Protein AF-C5KLL7-F1 (afdb_monomer_lite)

Organism: Perkinsus marinus (strain ATCC 50983 / TXsc) (NCBI:txid423536)

Radius of gyration: 32.97 Å; chains: 1; bounding box: 76×51×93 Å

Foldseek 3Di:
DDDDVVLVVLVPDDLDDPPPDPDPDDDQDPVNVVSVVVVVVSVVVNVCCVVVLNDDPVNLVVLVVVLVVVLVVLVVVCVVCVVVLLVVLLVVLQVVVVVVVLVVCVVVVHDNPDDDDGDDSVVSSVRSVVSSVVVCCVSRVVCDPPVNSVVSSVVVSVVSNVVVVVVVVVVVVVVVVVVVVVVVVVVVVD

Secondary structure (DSSP, 8-state):
-PSPHHHHHHHHSPP----------SS--HHHHHHHHHHHHHHHHHHHHHSTTS--HHHHHHHHHHHHHHHHHHHHHHHHTHHHHHHHHHHHHHHHHHHHHHHHHHHTT--TT--PPPPPHHHHHHHHHHHHHHHHIIIIIHHHSHHHHHHHHHHHHHHHHHHHHHHHHHHHHHHHHHHHHHHHHHHTT-

pLDDT: mean 81.34, std 14.32, range [38.38, 95.94]

Structure (mmCIF, N/CA/C/O backbone):
data_AF-C5KLL7-F1
#
_entry.id   AF-C5KLL7-F1
#
loop_
_atom_site.group_PDB
_atom_site.id
_atom_site.type_symbol
_atom_site.label_atom_id
_atom_site.label_alt_id
_atom_site.label_comp_id
_atom_site.label_asym_id
_atom_site.label_entity_id
_atom_site.label_seq_id
_atom_site.pdbx_PDB_ins_code
_atom_site.Cartn_x
_atom_site.Cartn_y
_atom_site.Cartn_z
_atom_site.occupancy
_atom_site.B_iso_or_equiv
_atom_site.auth_seq_id
_atom_site.auth_comp_id
_atom_site.auth_asym_id
_atom_site.auth_atom_id
_atom_site.pdbx_PDB_model_num
ATOM 1 N N . MET A 1 1 ? -9.405 15.416 24.117 1.00 46.47 1 MET A N 1
ATOM 2 C CA . MET A 1 1 ? -8.279 15.703 25.032 1.00 46.47 1 MET A CA 1
ATOM 3 C C . MET A 1 1 ? -7.893 14.411 25.720 1.00 46.47 1 MET A C 1
ATOM 5 O O . MET A 1 1 ? -8.763 13.735 26.248 1.00 46.47 1 MET A O 1
ATOM 9 N N . TRP A 1 2 ? -6.617 14.056 25.635 1.00 38.38 2 TRP A N 1
ATOM 10 C CA . TRP A 1 2 ? -5.974 12.986 26.395 1.00 38.38 2 TRP A CA 1
ATOM 11 C C . TRP A 1 2 ? -5.221 13.649 27.563 1.00 38.38 2 TRP A C 1
ATOM 13 O O . TRP A 1 2 ? -4.672 14.727 27.323 1.00 38.38 2 TRP A O 1
ATOM 23 N N . PRO A 1 3 ? -5.176 13.073 28.782 1.00 53.12 3 PRO A N 1
ATOM 24 C CA . PRO A 1 3 ? -5.671 11.756 29.194 1.00 53.12 3 PRO A CA 1
ATOM 25 C C . PRO A 1 3 ? -7.140 11.765 29.662 1.00 53.12 3 PRO A C 1
ATOM 27 O O . PRO A 1 3 ? -7.720 12.812 29.935 1.00 53.12 3 PRO A O 1
ATOM 30 N N . ASN A 1 4 ? -7.757 10.577 29.728 1.00 56.94 4 ASN A N 1
ATOM 31 C CA . ASN A 1 4 ? -9.105 10.395 30.274 1.00 56.94 4 ASN A CA 1
ATOM 32 C C . ASN A 1 4 ? -9.048 10.496 31.818 1.00 56.94 4 ASN A C 1
ATOM 34 O O . ASN A 1 4 ? -8.398 9.650 32.439 1.00 56.94 4 ASN A O 1
ATOM 38 N N . PRO A 1 5 ? -9.728 11.469 32.452 1.00 63.12 5 PRO A N 1
ATOM 39 C CA . PRO A 1 5 ? -9.659 11.685 33.900 1.00 63.12 5 PRO A CA 1
ATOM 40 C C . PRO A 1 5 ? -10.141 10.474 34.714 1.00 63.12 5 PRO A C 1
ATOM 42 O O . PRO A 1 5 ? -9.622 10.203 35.793 1.00 63.12 5 PRO A O 1
ATOM 45 N N . SER A 1 6 ? -11.058 9.666 34.174 1.00 56.97 6 SER A N 1
ATOM 46 C CA . SER A 1 6 ? -11.499 8.417 34.809 1.00 56.97 6 SER A CA 1
ATOM 47 C C . SER A 1 6 ? -10.381 7.367 34.884 1.00 56.97 6 SER A C 1
ATOM 49 O O . SER A 1 6 ? -10.347 6.560 35.808 1.00 56.97 6 SER A O 1
ATOM 51 N N . LEU A 1 7 ? -9.453 7.383 33.923 1.00 57.81 7 LEU A N 1
ATOM 52 C CA . LEU A 1 7 ? -8.297 6.485 33.853 1.00 57.81 7 LEU A CA 1
ATOM 53 C C . LEU A 1 7 ? -7.197 6.901 34.833 1.00 57.81 7 LEU A C 1
ATOM 55 O O . LEU A 1 7 ? -6.559 6.034 35.421 1.00 57.81 7 LEU A O 1
ATOM 59 N N . GLU A 1 8 ? -6.984 8.203 35.031 1.00 59.97 8 GLU A N 1
ATOM 60 C CA . GLU A 1 8 ? -6.060 8.695 36.060 1.00 59.97 8 GLU A CA 1
ATOM 61 C C . GLU A 1 8 ? -6.571 8.379 37.462 1.00 59.97 8 GLU A C 1
ATOM 63 O O . GLU A 1 8 ? -5.827 7.807 38.257 1.00 59.97 8 GLU A O 1
ATOM 68 N N . MET A 1 9 ? -7.853 8.633 37.741 1.00 62.72 9 MET A N 1
ATOM 69 C CA . MET A 1 9 ? -8.449 8.281 39.033 1.00 62.72 9 MET A CA 1
ATOM 70 C C . MET A 1 9 ? -8.380 6.772 39.303 1.00 62.72 9 MET A C 1
ATOM 72 O O . MET A 1 9 ? -7.976 6.349 40.384 1.00 62.72 9 MET A O 1
ATOM 76 N N . ALA A 1 10 ? -8.683 5.945 38.297 1.00 62.66 10 ALA A N 1
ATOM 77 C CA . ALA A 1 10 ? -8.623 4.494 38.433 1.00 62.66 10 ALA A CA 1
ATOM 78 C C . ALA A 1 10 ? -7.190 3.926 38.489 1.00 62.66 10 ALA A C 1
ATOM 80 O O . ALA A 1 10 ? -7.029 2.774 38.887 1.00 62.66 10 ALA A O 1
ATOM 81 N N . ARG A 1 11 ? -6.155 4.686 38.104 1.00 61.84 11 ARG A N 1
ATOM 82 C CA . ARG A 1 11 ? -4.733 4.322 38.279 1.00 61.84 11 ARG A CA 1
ATOM 83 C C . ARG A 1 11 ? -4.159 4.810 39.609 1.00 61.84 11 ARG A C 1
ATOM 85 O O . ARG A 1 11 ? -3.269 4.157 40.141 1.00 61.84 11 ARG A O 1
ATOM 92 N N . ALA A 1 12 ? -4.652 5.936 40.118 1.00 63.88 12 ALA A N 1
ATOM 93 C CA . ALA A 1 12 ? -4.184 6.547 41.358 1.00 63.88 12 ALA A CA 1
ATOM 94 C C . ALA A 1 12 ? -4.628 5.774 42.610 1.00 63.88 12 ALA A C 1
ATOM 96 O O . ALA A 1 12 ? -3.926 5.789 43.618 1.00 63.88 12 ALA A O 1
ATOM 97 N N . GLU A 1 13 ? -5.764 5.074 42.561 1.00 62.94 13 GLU A N 1
ATOM 98 C CA . GLU A 1 13 ? -6.191 4.245 43.688 1.00 62.94 13 GLU A CA 1
ATOM 99 C C . GLU A 1 13 ? -5.338 2.966 43.795 1.00 62.94 13 GLU A C 1
ATOM 101 O O . GLU A 1 13 ? -5.333 2.153 42.869 1.00 62.94 13 GLU A O 1
ATOM 106 N N . PRO A 1 14 ? -4.658 2.688 44.916 1.00 63.91 14 PRO A N 1
ATOM 107 C CA . PRO A 1 14 ? -3.992 1.402 45.097 1.00 63.91 14 PRO A CA 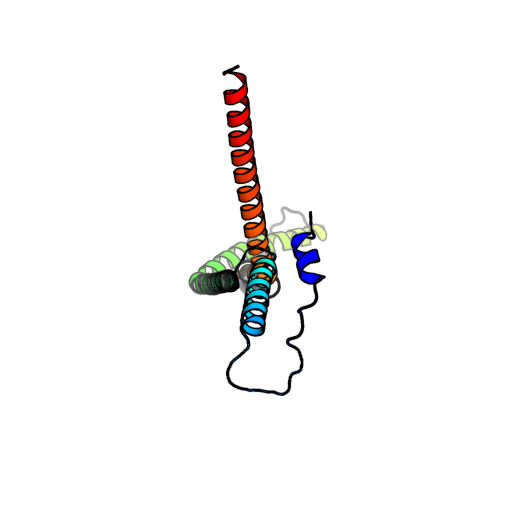1
ATOM 108 C C . PRO A 1 14 ? -5.023 0.261 45.128 1.00 63.91 14 PRO A C 1
ATOM 110 O O . PRO A 1 14 ? -6.153 0.431 45.597 1.00 63.91 14 PRO A O 1
ATOM 113 N N . PHE A 1 15 ? -4.659 -0.926 44.630 1.00 66.56 15 PHE A N 1
ATOM 114 C CA . PHE A 1 15 ? -5.432 -2.125 44.956 1.00 66.56 15 PHE A CA 1
ATOM 115 C C . PHE A 1 15 ? -5.319 -2.335 46.459 1.00 66.56 15 PHE A C 1
ATOM 117 O O . PHE A 1 15 ? -4.213 -2.395 46.992 1.00 66.56 15 PHE A O 1
ATOM 124 N N . THR A 1 16 ? -6.454 -2.426 47.147 1.00 65.19 16 THR A N 1
ATOM 125 C CA . THR A 1 16 ? -6.430 -2.767 48.566 1.00 65.19 16 THR A CA 1
ATOM 126 C C . THR A 1 16 ? -5.902 -4.196 48.683 1.00 65.19 16 THR A C 1
ATOM 128 O O . THR A 1 16 ? -6.532 -5.111 48.137 1.00 65.19 16 THR A O 1
ATOM 131 N N . PRO A 1 17 ? -4.734 -4.408 49.318 1.00 59.56 17 PRO A N 1
ATOM 132 C CA . PRO A 1 17 ? -4.201 -5.746 49.471 1.00 59.56 17 PRO A CA 1
ATOM 133 C C . PRO A 1 17 ? -5.207 -6.565 50.276 1.00 59.56 17 PRO A C 1
ATOM 135 O O . PRO A 1 17 ? -5.743 -6.104 51.287 1.00 59.56 17 PRO A O 1
ATOM 138 N N . LEU A 1 18 ? -5.476 -7.785 49.812 1.00 58.53 18 LEU A N 1
ATOM 139 C CA . LEU A 1 18 ? -6.079 -8.799 50.663 1.00 58.53 18 LEU A CA 1
ATOM 140 C C . LEU A 1 18 ? -5.096 -8.958 51.820 1.00 58.53 18 LEU A C 1
ATOM 142 O O . LEU A 1 18 ? -3.940 -9.297 51.570 1.00 58.53 18 LEU A O 1
ATOM 146 N N . GLY A 1 19 ? -5.504 -8.584 53.038 1.00 55.00 19 GLY A N 1
ATOM 147 C CA . GLY A 1 19 ? -4.622 -8.624 54.201 1.00 55.00 19 GLY A CA 1
ATOM 148 C C . GLY A 1 19 ? -3.870 -9.951 54.219 1.00 55.00 19 GLY A C 1
ATOM 149 O O . GLY A 1 19 ? -4.475 -10.991 53.957 1.00 55.00 19 GLY A O 1
ATOM 150 N N . SER A 1 20 ? -2.557 -9.897 54.446 1.00 49.00 20 SER A N 1
ATOM 151 C CA . SER A 1 20 ? -1.658 -11.050 54.502 1.00 49.00 20 SER A CA 1
ATOM 152 C C . SER A 1 20 ? -2.027 -11.939 55.690 1.00 49.00 20 SER A C 1
ATOM 154 O O . SER A 1 20 ? -1.335 -11.973 56.702 1.00 49.00 20 SER A O 1
ATOM 156 N N . SER A 1 21 ? -3.169 -12.609 55.614 1.00 47.75 21 SER A N 1
ATOM 157 C CA . SER A 1 21 ? -3.563 -13.623 56.564 1.00 47.75 21 SER A CA 1
ATOM 158 C C . SER A 1 21 ? -3.178 -14.948 55.939 1.00 47.75 21 SER A C 1
ATOM 160 O O . SER A 1 21 ? -3.795 -15.430 54.993 1.00 47.75 21 SER A O 1
ATOM 162 N N . THR A 1 22 ? -2.103 -15.506 56.473 1.00 45.84 22 THR A N 1
ATOM 163 C CA . THR A 1 22 ? -1.565 -16.856 56.286 1.00 45.84 22 THR A CA 1
ATOM 164 C C . THR A 1 22 ? -2.544 -17.964 56.712 1.00 45.84 22 THR A C 1
ATOM 166 O O . THR A 1 22 ? -2.131 -19.045 57.116 1.00 45.84 22 THR A O 1
ATOM 169 N N . ALA A 1 23 ? -3.851 -17.729 56.604 1.00 45.12 23 ALA A N 1
ATOM 170 C CA . ALA A 1 23 ? -4.906 -18.662 56.952 1.00 45.12 23 ALA A CA 1
ATOM 171 C C . ALA A 1 23 ? -5.741 -18.958 55.702 1.00 45.12 23 ALA A C 1
ATOM 173 O O . ALA A 1 23 ? -6.756 -18.323 55.412 1.00 45.12 23 ALA A O 1
ATOM 174 N N . ILE A 1 24 ? -5.275 -19.949 54.944 1.00 50.78 24 ILE A N 1
ATOM 175 C CA . ILE A 1 24 ? -6.075 -20.685 53.967 1.00 50.78 24 ILE A CA 1
ATOM 176 C C . ILE A 1 24 ? -7.100 -21.489 54.782 1.00 50.78 24 ILE A C 1
ATOM 178 O O . ILE A 1 24 ? -6.913 -22.673 55.035 1.00 50.78 24 ILE A O 1
ATOM 182 N N . THR A 1 25 ? -8.155 -20.832 55.264 1.00 48.22 25 THR A N 1
ATOM 183 C CA . THR A 1 25 ? -9.234 -21.488 56.011 1.00 48.22 25 THR A CA 1
ATOM 184 C C . THR A 1 25 ? -10.552 -21.235 55.290 1.00 48.22 25 THR A C 1
ATOM 186 O O . THR A 1 25 ? -11.214 -20.225 55.494 1.00 48.22 25 THR A O 1
ATOM 189 N N . THR A 1 26 ? -10.822 -22.149 54.359 1.00 53.50 26 THR A N 1
ATOM 190 C CA . THR A 1 26 ? -12.067 -22.739 53.814 1.00 53.50 26 THR A CA 1
ATOM 191 C C . THR A 1 26 ? -13.392 -21.959 53.693 1.00 53.50 26 THR A C 1
ATOM 193 O O . THR A 1 26 ? -14.248 -22.399 52.942 1.00 53.50 26 THR A O 1
ATOM 196 N N . GLU A 1 27 ? -13.591 -20.784 54.280 1.00 55.81 27 GLU A N 1
ATOM 197 C CA . GLU A 1 27 ? -14.805 -19.972 54.102 1.00 55.81 27 GLU A CA 1
ATOM 198 C C . GLU A 1 27 ? -14.391 -18.498 54.043 1.00 55.81 27 GLU A C 1
ATOM 200 O O . GLU A 1 27 ? -14.297 -17.807 55.057 1.00 55.81 27 GLU A O 1
ATOM 205 N N . ALA A 1 28 ? -14.075 -18.000 52.841 1.00 58.22 28 ALA A N 1
ATOM 206 C CA . ALA A 1 28 ? -13.719 -16.594 52.665 1.00 58.22 28 ALA A CA 1
ATOM 207 C C . ALA A 1 28 ? -14.849 -15.705 53.213 1.00 58.22 28 ALA A C 1
ATOM 209 O O . ALA A 1 28 ? -15.965 -15.727 52.682 1.00 58.22 28 ALA A O 1
ATOM 210 N N . SER A 1 29 ? -14.535 -14.934 54.262 1.00 69.56 29 SER A N 1
ATOM 211 C CA . SER A 1 29 ? -15.435 -13.968 54.898 1.00 69.56 29 SER A CA 1
ATOM 212 C C . SER A 1 29 ? -16.199 -13.160 53.837 1.00 69.56 29 SER A C 1
ATOM 214 O O . SER A 1 29 ? -15.606 -12.776 52.820 1.00 69.56 29 SER A O 1
ATOM 216 N N . PRO A 1 30 ? -17.501 -12.873 54.031 1.00 74.12 30 PRO A N 1
ATOM 217 C CA . PRO A 1 30 ? -18.309 -12.132 53.058 1.00 74.12 30 PRO A CA 1
ATOM 218 C C . PRO A 1 30 ? -17.679 -10.785 52.667 1.00 74.12 30 PRO A C 1
ATOM 220 O O . PRO A 1 30 ? -17.813 -10.351 51.523 1.00 74.12 30 PRO A O 1
ATOM 223 N N . LEU A 1 31 ? -16.908 -10.172 53.571 1.00 71.94 31 LEU A N 1
ATOM 224 C CA . LEU A 1 31 ? -16.124 -8.962 53.306 1.00 71.94 31 LEU A CA 1
ATOM 225 C C . LEU A 1 31 ? -15.006 -9.195 52.278 1.00 71.94 31 LEU A C 1
ATOM 227 O O . LEU A 1 31 ? -14.844 -8.400 51.354 1.00 71.94 31 LEU A O 1
ATOM 231 N N . VAL A 1 32 ? -14.287 -10.315 52.383 1.00 75.19 32 VAL A N 1
ATOM 232 C CA . VAL A 1 32 ? -13.230 -10.709 51.438 1.00 75.19 32 VAL A CA 1
ATOM 233 C C . VAL A 1 32 ? -13.827 -11.025 50.066 1.00 75.19 32 VAL A C 1
ATOM 235 O O . VAL A 1 32 ? -13.309 -10.562 49.050 1.00 75.19 32 VAL A O 1
ATOM 238 N N . LYS A 1 33 ? -14.961 -11.739 50.012 1.00 77.81 33 LYS A N 1
ATOM 239 C CA . LYS A 1 33 ? -15.679 -12.009 48.750 1.00 77.81 33 LYS A CA 1
ATOM 240 C C . LYS A 1 33 ? -16.153 -10.715 48.077 1.00 77.81 33 LYS A C 1
ATOM 242 O O . LYS A 1 33 ? -15.956 -10.550 46.873 1.00 77.81 33 LYS A O 1
ATOM 247 N N . ALA A 1 34 ? -16.709 -9.773 48.841 1.00 79.75 34 ALA A N 1
ATOM 248 C CA . ALA A 1 34 ? -17.117 -8.465 48.326 1.00 79.75 34 ALA A CA 1
ATOM 249 C C . ALA A 1 34 ? -15.923 -7.648 47.800 1.00 79.75 34 ALA A C 1
ATOM 251 O O . ALA A 1 34 ? -16.021 -6.999 46.758 1.00 79.75 34 ALA A O 1
ATOM 252 N N . GLN A 1 35 ? -14.778 -7.717 48.481 1.00 78.50 35 GLN A N 1
ATOM 253 C CA . GLN A 1 35 ? -13.556 -7.030 48.071 1.00 78.50 35 GLN A CA 1
ATOM 254 C C . GLN A 1 35 ? -12.943 -7.632 46.800 1.00 78.50 35 GLN A C 1
ATOM 256 O O . GLN A 1 35 ? -12.591 -6.891 45.883 1.00 78.50 35 GLN A O 1
ATOM 261 N N . ILE A 1 36 ? -12.909 -8.963 46.680 1.00 78.94 36 ILE A N 1
ATOM 262 C CA . ILE A 1 36 ? -12.513 -9.654 45.443 1.00 78.94 36 ILE A CA 1
ATOM 263 C C . ILE A 1 36 ? -13.457 -9.282 44.293 1.00 78.94 36 ILE A C 1
ATOM 265 O O . ILE A 1 36 ? -12.991 -9.014 43.186 1.00 78.94 36 ILE A O 1
ATOM 269 N N . GLY A 1 37 ? -14.768 -9.214 44.545 1.00 82.50 37 GLY A N 1
ATOM 270 C CA . GLY A 1 37 ? -15.762 -8.787 43.557 1.00 82.50 37 GLY A CA 1
ATOM 271 C C . GLY A 1 37 ? -15.516 -7.364 43.046 1.00 82.50 37 GLY A C 1
ATOM 272 O O . GLY A 1 37 ? -15.488 -7.143 41.836 1.00 82.50 37 GLY A O 1
ATOM 273 N N . ARG A 1 38 ? -15.249 -6.412 43.951 1.00 79.06 38 ARG A N 1
ATOM 274 C CA . ARG A 1 38 ? -14.888 -5.029 43.588 1.00 79.06 38 ARG A CA 1
ATOM 275 C C . ARG A 1 38 ? -13.586 -4.962 42.794 1.00 79.06 38 ARG A C 1
ATOM 277 O O . ARG A 1 38 ? -13.541 -4.286 41.771 1.00 79.06 38 ARG A O 1
ATOM 284 N N . ASN A 1 39 ? -12.557 -5.698 43.216 1.00 79.19 39 ASN A N 1
ATOM 285 C CA . ASN A 1 39 ? -11.274 -5.741 42.512 1.00 79.19 39 ASN A CA 1
ATOM 286 C C . ASN A 1 39 ? -11.413 -6.356 41.110 1.00 79.19 39 ASN A C 1
ATOM 288 O O . ASN A 1 39 ? -10.824 -5.834 40.168 1.00 79.19 39 ASN A O 1
ATOM 292 N N . ARG A 1 40 ? -12.235 -7.403 40.941 1.00 81.88 40 ARG A N 1
ATOM 293 C CA . ARG A 1 40 ? -12.549 -7.996 39.628 1.00 81.88 40 ARG A CA 1
ATOM 294 C C . ARG A 1 40 ? -13.317 -7.038 38.724 1.00 81.88 40 ARG A C 1
ATOM 296 O O . ARG A 1 40 ? -12.917 -6.859 37.582 1.00 81.88 40 ARG A O 1
ATOM 303 N N . ALA A 1 41 ? -14.370 -6.394 39.228 1.00 80.19 41 ALA A N 1
ATOM 304 C CA . ALA A 1 41 ? -15.137 -5.413 38.457 1.00 80.19 41 ALA A CA 1
ATOM 305 C C . ALA A 1 41 ? -14.267 -4.220 38.030 1.00 80.19 41 ALA A C 1
ATOM 307 O O . ALA A 1 41 ? -14.369 -3.737 36.904 1.00 80.19 41 ALA A O 1
ATOM 308 N N . ARG A 1 42 ? -13.363 -3.781 38.914 1.00 77.50 42 ARG A N 1
ATOM 309 C CA . ARG A 1 42 ? -12.396 -2.722 38.625 1.00 77.50 42 ARG A CA 1
ATOM 310 C C . ARG A 1 42 ? -11.357 -3.154 37.595 1.00 77.50 42 ARG A C 1
ATOM 312 O O . ARG A 1 42 ? -11.069 -2.375 36.696 1.00 77.50 42 ARG A O 1
ATOM 319 N N . LEU A 1 43 ? -10.818 -4.369 37.698 1.00 75.06 43 LEU A N 1
ATOM 320 C CA . LEU A 1 43 ? -9.910 -4.934 36.697 1.00 75.06 43 LEU A CA 1
ATOM 321 C C . LEU A 1 43 ? -10.585 -5.044 35.334 1.00 75.06 43 LEU A C 1
ATOM 323 O O . LEU A 1 43 ? -9.995 -4.621 34.356 1.00 75.06 43 LEU A O 1
ATOM 327 N N . ASP A 1 44 ? -11.820 -5.533 35.273 1.00 75.38 44 ASP A N 1
ATOM 328 C CA . ASP A 1 44 ? -12.586 -5.659 34.032 1.00 75.38 44 ASP A CA 1
ATOM 329 C C . ASP A 1 44 ? -12.879 -4.282 33.402 1.00 75.38 44 ASP A C 1
ATOM 331 O O . ASP A 1 44 ? -12.680 -4.075 32.206 1.00 75.38 44 ASP A O 1
ATOM 335 N N . ALA A 1 45 ? -13.247 -3.284 34.213 1.00 69.06 45 ALA A N 1
ATOM 336 C CA . ALA A 1 45 ? -13.401 -1.902 33.758 1.00 69.06 45 ALA A CA 1
ATOM 337 C C . ALA A 1 45 ? -12.074 -1.295 33.273 1.00 69.06 45 ALA A C 1
ATOM 339 O O . ALA A 1 45 ? -12.032 -0.671 32.215 1.00 69.06 45 ALA A O 1
ATOM 340 N N . LEU A 1 46 ? -10.983 -1.501 34.016 1.00 66.94 46 LEU A N 1
ATOM 341 C CA . LEU A 1 46 ? -9.643 -1.072 33.624 1.00 66.94 46 LEU A CA 1
ATOM 342 C C . LEU A 1 46 ? -9.182 -1.766 32.346 1.00 66.94 46 LEU A C 1
ATOM 344 O O . LEU A 1 46 ? -8.565 -1.102 31.529 1.00 66.94 46 LEU A O 1
ATOM 348 N N . TRP A 1 47 ? -9.514 -3.040 32.135 1.00 65.38 47 TRP A N 1
ATOM 349 C CA . TRP A 1 47 ? -9.182 -3.793 30.923 1.00 65.38 47 TRP A CA 1
ATOM 350 C C . TRP A 1 47 ? -9.947 -3.262 29.707 1.00 65.38 47 TRP A C 1
ATOM 352 O O . TRP A 1 47 ? -9.363 -3.026 28.651 1.00 65.38 47 TRP A O 1
ATOM 362 N N . LYS A 1 48 ? -11.242 -2.975 29.887 1.00 63.50 48 LYS A N 1
ATOM 363 C CA . LYS A 1 48 ? -12.113 -2.319 28.893 1.00 63.50 48 LYS A CA 1
ATOM 364 C C . LYS A 1 48 ? -11.694 -0.877 28.583 1.00 63.50 48 LYS A C 1
ATOM 366 O O . LYS A 1 48 ? -12.004 -0.347 27.520 1.00 63.50 48 LYS A O 1
ATOM 371 N N . LEU A 1 49 ? -11.007 -0.220 29.516 1.00 57.59 49 LEU A N 1
ATOM 372 C CA . LEU A 1 49 ? -10.443 1.122 29.345 1.00 57.59 49 LEU A CA 1
ATOM 373 C C . LEU A 1 49 ? -8.989 1.084 28.838 1.00 57.59 49 LEU A C 1
ATOM 375 O O . LEU A 1 49 ? -8.546 2.037 28.196 1.00 57.59 49 LEU A O 1
ATOM 379 N N . SER A 1 50 ? -8.246 0.004 29.104 1.00 48.41 50 SER A N 1
ATOM 380 C CA . SER A 1 50 ? -6.867 -0.216 28.655 1.00 48.41 50 SER A CA 1
ATOM 381 C C . SER A 1 50 ? -6.788 -0.790 27.247 1.00 48.41 50 SER A C 1
ATOM 383 O O . SER A 1 50 ? -5.737 -0.664 26.623 1.00 48.41 50 SER A O 1
ATOM 385 N N . SER A 1 51 ? -7.889 -1.310 26.693 1.00 55.44 51 SER A N 1
ATOM 386 C CA . SER A 1 51 ? -8.158 -1.249 25.251 1.00 55.44 51 SER A CA 1
ATOM 387 C C . SER A 1 51 ? -8.364 0.218 24.855 1.00 55.44 51 SER A C 1
ATOM 389 O O . SER A 1 51 ? -9.454 0.657 24.486 1.00 55.44 51 SER A O 1
ATOM 391 N N . SER A 1 52 ? -7.308 1.017 24.996 1.00 55.53 52 SER A N 1
ATOM 392 C CA . SER A 1 52 ? -7.301 2.479 24.894 1.00 55.53 52 SER A CA 1
ATOM 393 C C . SER A 1 52 ? -7.751 3.000 23.528 1.00 55.53 52 SER A C 1
ATOM 395 O O . SER A 1 52 ? -7.923 4.207 23.354 1.00 55.53 52 SER A O 1
ATOM 397 N N . HIS A 1 53 ? -7.933 2.109 22.551 1.00 62.50 53 HIS A N 1
ATOM 398 C CA . HIS A 1 53 ? -8.325 2.437 21.188 1.00 62.50 53 HIS A CA 1
ATOM 399 C C . HIS A 1 53 ? -9.659 1.815 20.744 1.00 62.50 53 HIS A C 1
ATOM 401 O O . HIS A 1 53 ? -10.067 2.003 19.603 1.00 62.50 53 HIS A O 1
ATOM 407 N N . GLY A 1 54 ? -10.366 1.118 21.642 1.00 70.88 54 GLY A N 1
ATOM 408 C CA . GLY A 1 54 ? -11.681 0.527 21.358 1.00 70.88 54 GLY A CA 1
ATOM 409 C C . GLY A 1 54 ? -11.668 -0.721 20.471 1.00 70.88 54 GLY A C 1
ATOM 410 O O . GLY A 1 54 ? -12.726 -1.294 20.260 1.00 70.88 54 GLY A O 1
ATOM 411 N N . ILE A 1 55 ? -10.495 -1.157 20.008 1.00 80.50 55 ILE A N 1
ATOM 412 C CA . ILE A 1 55 ? -10.315 -2.369 19.208 1.00 80.50 55 ILE A CA 1
ATOM 413 C C . ILE A 1 55 ? -9.945 -3.551 20.114 1.00 80.50 55 ILE A C 1
ATOM 415 O O . ILE A 1 55 ? -9.113 -3.397 21.018 1.00 80.50 55 ILE A O 1
ATOM 419 N N . SER A 1 56 ? -10.575 -4.709 19.909 1.00 82.94 56 SER A N 1
ATOM 420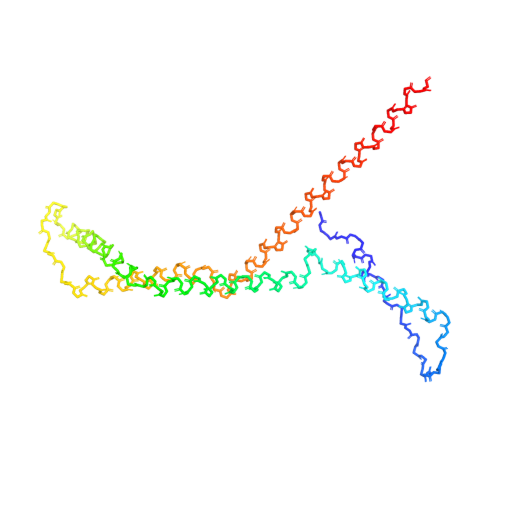 C CA . SER A 1 56 ? -10.201 -5.938 20.618 1.00 82.94 56 SER A CA 1
ATOM 421 C C . SER A 1 56 ? -8.927 -6.544 20.021 1.00 82.94 56 SER A C 1
ATOM 423 O O . SER A 1 56 ? -8.537 -6.234 18.894 1.00 82.94 56 SER A O 1
ATOM 425 N N . TRP A 1 57 ? -8.266 -7.419 20.781 1.00 81.81 57 TRP A N 1
ATOM 426 C CA . TRP A 1 57 ? -7.141 -8.195 20.253 1.00 81.81 57 TRP A CA 1
ATOM 427 C C . TRP A 1 57 ? -7.581 -9.123 19.115 1.00 81.81 57 TRP A C 1
ATOM 429 O O . TRP A 1 57 ? -6.890 -9.184 18.107 1.00 81.81 57 TRP A O 1
ATOM 439 N N . ASP A 1 58 ? -8.769 -9.725 19.221 1.00 86.06 58 ASP A N 1
ATOM 440 C CA . ASP A 1 58 ? -9.332 -10.576 18.166 1.00 86.06 58 ASP A CA 1
ATOM 441 C C . ASP A 1 58 ? -9.537 -9.800 16.848 1.00 86.06 58 ASP A C 1
ATOM 443 O O . ASP A 1 58 ? -9.205 -10.291 15.776 1.00 86.06 58 ASP A O 1
ATOM 447 N N . GLU A 1 59 ? -10.008 -8.547 16.913 1.00 87.12 59 GLU A N 1
ATOM 448 C CA . GLU A 1 59 ? -10.201 -7.701 15.722 1.00 87.12 59 GLU A CA 1
ATOM 449 C C . GLU A 1 59 ? -8.858 -7.299 15.079 1.00 87.12 59 GLU A C 1
ATOM 451 O O . GLU A 1 59 ? -8.745 -7.185 13.854 1.00 87.12 59 GLU A O 1
ATOM 456 N N . LEU A 1 60 ? -7.807 -7.106 15.885 1.00 87.69 60 LEU A N 1
ATOM 457 C CA . LEU A 1 60 ? -6.450 -6.889 15.373 1.00 87.69 60 LEU A CA 1
ATOM 458 C C . LEU A 1 60 ? -5.881 -8.143 14.703 1.00 87.69 60 LEU A C 1
ATOM 460 O O . LEU A 1 60 ? -5.252 -8.025 13.647 1.00 87.69 60 LEU A O 1
ATOM 464 N N . ASP A 1 61 ? -6.122 -9.316 15.285 1.00 91.44 61 ASP A N 1
ATOM 465 C CA . ASP A 1 61 ? -5.711 -10.600 14.720 1.00 91.44 61 ASP A CA 1
ATOM 466 C C . ASP A 1 61 ? -6.437 -10.874 13.396 1.00 91.44 61 ASP A C 1
ATOM 468 O O . ASP A 1 61 ? -5.793 -11.221 12.404 1.00 91.44 61 ASP A O 1
ATOM 472 N N . ASP A 1 62 ? -7.739 -10.595 13.311 1.00 93.88 62 ASP A N 1
ATOM 473 C CA . ASP A 1 62 ? -8.502 -10.670 12.061 1.00 93.88 62 ASP A CA 1
ATOM 474 C C . ASP A 1 62 ? -7.915 -9.749 10.983 1.00 93.88 62 ASP A C 1
ATOM 476 O O . ASP A 1 62 ? -7.742 -10.143 9.823 1.00 93.88 62 ASP A O 1
ATOM 480 N N . HIS A 1 63 ? -7.554 -8.516 11.350 1.00 93.56 63 HIS A N 1
ATOM 481 C CA . HIS A 1 63 ? -6.890 -7.595 10.431 1.00 93.56 63 HIS A CA 1
ATOM 482 C C . HIS A 1 63 ? -5.519 -8.096 9.976 1.00 93.56 63 HIS A C 1
ATOM 484 O O . HIS A 1 63 ? -5.160 -7.886 8.812 1.00 93.56 63 HIS A O 1
ATOM 490 N N . PHE A 1 64 ? -4.763 -8.758 10.850 1.00 93.56 64 PHE A N 1
ATOM 491 C CA . PHE A 1 64 ? -3.507 -9.402 10.488 1.00 93.56 64 PHE A CA 1
ATOM 492 C C . PHE A 1 64 ? -3.727 -10.560 9.507 1.00 93.56 64 PHE A C 1
ATOM 494 O O . PHE A 1 64 ? -3.055 -10.616 8.473 1.00 93.56 64 PHE A O 1
ATOM 501 N N . VAL A 1 65 ? -4.692 -11.445 9.776 1.00 95.69 65 VAL A N 1
ATOM 502 C CA . VAL A 1 65 ? -5.029 -12.576 8.897 1.00 95.69 65 VAL A CA 1
ATOM 503 C C . VAL A 1 65 ? -5.443 -12.077 7.514 1.00 95.69 65 VAL A C 1
ATOM 505 O O . VAL A 1 65 ? -4.936 -12.573 6.508 1.00 95.69 65 VAL A O 1
ATOM 508 N N . GLN A 1 66 ? -6.292 -11.048 7.447 1.00 95.38 66 GLN A N 1
ATOM 509 C CA . GLN A 1 66 ? -6.691 -10.407 6.188 1.00 95.38 66 GLN A CA 1
ATOM 510 C C . GLN A 1 66 ? -5.486 -9.839 5.431 1.00 95.38 66 GLN A C 1
ATOM 512 O O . GLN A 1 66 ? -5.315 -10.105 4.243 1.00 95.38 66 GLN A O 1
ATOM 517 N N . TRP A 1 67 ? -4.614 -9.099 6.120 1.00 94.50 67 TRP A N 1
ATOM 518 C CA . TRP A 1 67 ? -3.409 -8.525 5.521 1.00 94.50 67 TRP A CA 1
ATOM 519 C C . TRP A 1 67 ? -2.479 -9.608 4.956 1.00 94.50 67 TRP A C 1
ATOM 521 O O . TRP A 1 67 ? -1.951 -9.474 3.850 1.00 94.50 67 TRP A O 1
ATOM 531 N N . HIS A 1 68 ? -2.311 -10.713 5.684 1.00 94.06 68 HIS A N 1
ATOM 532 C CA . HIS A 1 68 ? -1.494 -11.840 5.244 1.00 94.06 68 HIS A CA 1
ATOM 533 C C . HIS A 1 68 ? -2.129 -12.595 4.063 1.00 94.06 68 HIS A C 1
ATOM 535 O O . HIS A 1 68 ? -1.431 -13.000 3.126 1.00 94.06 68 HIS A O 1
ATOM 541 N N . ALA A 1 69 ? -3.452 -12.762 4.071 1.00 94.88 69 ALA A N 1
ATOM 542 C CA . ALA A 1 69 ? -4.190 -13.352 2.960 1.00 94.88 69 ALA A CA 1
ATOM 543 C C . ALA A 1 69 ? -4.040 -12.505 1.685 1.00 94.88 69 ALA A C 1
ATOM 545 O O . ALA A 1 69 ? -3.711 -13.044 0.629 1.00 94.88 69 ALA A O 1
ATOM 546 N N . GLU A 1 70 ? -4.168 -11.178 1.783 1.00 93.81 70 GLU A N 1
ATOM 547 C CA . GLU A 1 70 ? -3.941 -10.261 0.659 1.00 93.81 70 GLU A CA 1
ATOM 548 C C . GLU A 1 70 ? -2.502 -10.322 0.129 1.00 93.81 70 GLU A C 1
ATOM 550 O O . GLU A 1 70 ? -2.288 -10.326 -1.088 1.00 93.81 70 GLU A O 1
ATOM 555 N N . TYR A 1 71 ? -1.508 -10.393 1.021 1.00 93.31 71 TYR A N 1
ATOM 556 C CA . TYR A 1 71 ? -0.104 -10.569 0.641 1.00 93.31 71 TYR A CA 1
ATOM 557 C C . TYR A 1 71 ? 0.105 -11.846 -0.180 1.00 93.31 71 TYR A C 1
ATOM 559 O O . TYR A 1 71 ? 0.748 -11.822 -1.238 1.00 93.31 71 TYR A O 1
ATOM 567 N N . THR A 1 72 ? -0.448 -12.955 0.311 1.00 93.50 72 THR A N 1
ATOM 568 C CA . THR A 1 72 ? -0.350 -14.270 -0.328 1.00 93.50 72 THR A CA 1
ATOM 569 C C . THR A 1 72 ? -1.020 -14.232 -1.695 1.00 93.50 72 THR A C 1
ATOM 571 O O . THR A 1 72 ? -0.373 -14.516 -2.704 1.00 93.50 72 THR A O 1
ATOM 574 N N . HIS A 1 73 ? -2.252 -13.726 -1.747 1.00 94.38 73 HIS A N 1
ATOM 575 C CA . HIS A 1 73 ? -3.030 -13.599 -2.971 1.00 94.38 73 HIS A CA 1
ATOM 576 C C . HIS A 1 73 ? -2.323 -12.750 -4.036 1.00 94.38 73 HIS A C 1
ATOM 578 O O . HIS A 1 73 ? -2.177 -13.170 -5.181 1.00 94.38 73 H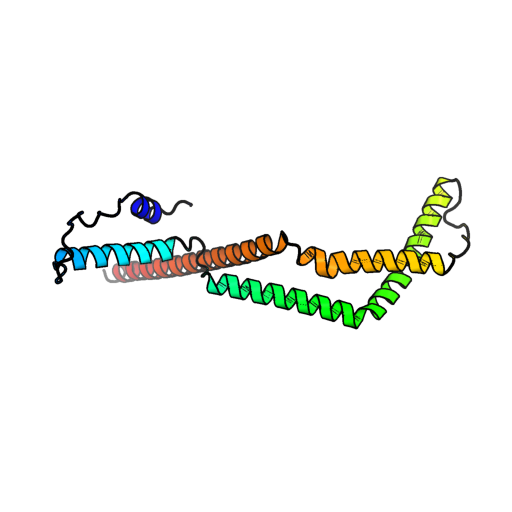IS A O 1
ATOM 584 N N . ARG A 1 74 ? -1.799 -11.570 -3.679 1.00 92.25 74 ARG A N 1
ATOM 585 C CA . ARG A 1 74 ? -1.053 -10.726 -4.633 1.00 92.25 74 ARG A CA 1
ATOM 586 C C . ARG A 1 74 ? 0.240 -11.380 -5.102 1.00 92.25 74 ARG A C 1
ATOM 588 O O . ARG A 1 74 ? 0.667 -11.162 -6.237 1.00 92.25 74 ARG A O 1
ATOM 595 N N . THR A 1 75 ? 0.883 -12.158 -4.238 1.00 91.88 75 THR A N 1
ATOM 596 C CA . THR A 1 75 ? 2.086 -12.908 -4.600 1.00 91.88 75 THR A CA 1
ATOM 597 C C . THR A 1 75 ? 1.765 -14.014 -5.601 1.00 91.88 75 THR A C 1
ATOM 599 O O . THR A 1 75 ? 2.525 -14.200 -6.551 1.00 91.88 75 THR A O 1
ATOM 602 N N . GLU A 1 76 ? 0.648 -14.714 -5.424 1.00 94.50 76 GLU A N 1
ATOM 603 C CA . GLU A 1 76 ? 0.146 -15.732 -6.352 1.00 94.50 76 GLU A CA 1
ATOM 604 C C . GLU A 1 76 ? -0.270 -15.120 -7.686 1.00 94.50 76 GLU A C 1
ATOM 606 O O . GLU A 1 76 ? 0.280 -15.506 -8.713 1.00 94.50 76 GLU A O 1
ATOM 611 N N . GLN A 1 77 ? -1.090 -14.067 -7.677 1.00 94.06 77 GLN A N 1
ATOM 612 C CA . GLN A 1 77 ? -1.454 -13.334 -8.893 1.00 94.06 77 GLN A CA 1
ATOM 613 C C . GLN A 1 77 ? -0.226 -12.852 -9.669 1.00 94.06 77 GLN A C 1
ATOM 615 O O . GLN A 1 77 ? -0.199 -12.898 -10.901 1.00 94.06 77 GLN A O 1
ATOM 620 N N . PHE A 1 78 ? 0.806 -12.371 -8.965 1.00 92.88 78 PHE A N 1
ATOM 621 C CA . PHE A 1 78 ? 2.044 -11.974 -9.621 1.00 92.88 78 PHE A CA 1
ATOM 622 C C . PHE A 1 78 ? 2.720 -13.173 -10.282 1.00 92.88 78 PHE A C 1
ATOM 624 O O . PHE A 1 78 ? 3.137 -13.040 -11.427 1.00 92.88 78 PHE A O 1
ATOM 631 N N . LYS A 1 79 ? 2.817 -14.318 -9.584 1.00 92.56 79 LYS A N 1
ATOM 632 C CA . LYS A 1 79 ? 3.407 -15.569 -10.094 1.00 92.56 79 LYS A CA 1
ATOM 633 C C . LYS A 1 79 ? 2.676 -16.080 -11.335 1.00 92.56 79 LYS A C 1
ATOM 635 O O . LYS A 1 79 ? 3.338 -16.359 -12.329 1.00 92.56 79 LYS A O 1
ATOM 640 N N . GLU A 1 80 ? 1.350 -16.144 -11.289 1.00 95.94 80 GLU A N 1
ATOM 641 C CA . GLU A 1 80 ? 0.499 -16.588 -12.402 1.00 95.94 80 GLU A CA 1
ATOM 642 C C . GLU A 1 80 ? 0.673 -15.707 -13.642 1.00 95.94 80 GLU A C 1
ATOM 644 O O . GLU A 1 80 ? 0.704 -16.195 -14.767 1.00 95.94 80 GLU A O 1
ATOM 649 N N . ASN A 1 81 ? 0.868 -14.403 -13.437 1.00 94.81 81 ASN A N 1
ATOM 650 C CA . ASN A 1 81 ? 1.006 -13.428 -14.514 1.00 94.81 81 ASN A CA 1
ATOM 651 C C . ASN A 1 81 ? 2.466 -13.034 -14.805 1.00 94.81 81 ASN A C 1
ATOM 653 O O . ASN A 1 81 ? 2.700 -12.038 -15.497 1.00 94.81 81 ASN A O 1
ATOM 657 N N . VAL A 1 82 ? 3.466 -13.779 -14.305 1.00 93.88 82 VAL A N 1
ATOM 658 C CA . VAL A 1 82 ? 4.893 -13.420 -14.461 1.00 93.88 82 VAL A CA 1
ATOM 659 C C . VAL A 1 82 ? 5.266 -13.232 -15.924 1.00 93.88 82 VAL A C 1
ATOM 661 O O . VAL A 1 82 ? 6.010 -12.302 -16.236 1.00 93.88 82 VAL A O 1
ATOM 664 N N . ASP A 1 83 ? 4.777 -14.089 -16.818 1.00 93.94 83 ASP A N 1
ATOM 665 C CA . ASP A 1 83 ? 5.146 -14.024 -18.232 1.00 93.94 83 ASP A CA 1
ATOM 666 C C . ASP A 1 83 ? 4.575 -12.783 -18.913 1.00 93.94 83 ASP A C 1
ATOM 668 O O . ASP A 1 83 ? 5.298 -12.103 -19.645 1.00 93.94 83 ASP A O 1
ATOM 672 N N . LYS A 1 84 ? 3.336 -12.410 -18.578 1.00 94.69 84 LYS A N 1
ATOM 673 C CA . LYS A 1 84 ? 2.738 -11.148 -19.019 1.00 94.69 84 LYS A CA 1
ATOM 674 C C . LYS A 1 84 ? 3.554 -9.956 -18.517 1.00 94.69 84 LYS A C 1
ATOM 676 O O . LYS A 1 84 ? 4.008 -9.145 -19.317 1.00 94.69 84 LYS A O 1
ATOM 681 N N . PHE A 1 85 ? 3.856 -9.903 -17.218 1.00 92.69 85 PHE A N 1
ATOM 682 C CA . PHE A 1 85 ? 4.683 -8.830 -16.658 1.00 92.69 85 PHE A CA 1
ATOM 683 C C . PHE A 1 85 ? 6.092 -8.790 -17.255 1.00 92.69 85 PHE A C 1
ATOM 685 O O . PHE A 1 85 ? 6.682 -7.719 -17.383 1.00 92.69 85 PHE A O 1
ATOM 692 N N . ARG A 1 86 ? 6.660 -9.946 -17.611 1.00 93.06 86 ARG A N 1
ATOM 693 C CA . ARG A 1 86 ? 7.970 -10.038 -18.261 1.00 93.06 86 ARG A CA 1
ATOM 694 C C . ARG A 1 86 ? 7.925 -9.457 -19.673 1.00 93.06 86 ARG A C 1
ATOM 696 O O . ARG A 1 86 ? 8.876 -8.769 -20.050 1.00 93.06 86 ARG A O 1
ATOM 703 N N . MET A 1 87 ? 6.856 -9.717 -20.423 1.00 92.75 87 MET A N 1
ATOM 704 C CA . MET A 1 87 ? 6.629 -9.122 -21.740 1.00 92.75 87 MET A CA 1
ATOM 705 C C . MET A 1 87 ? 6.450 -7.608 -21.637 1.00 92.75 87 MET A C 1
ATOM 707 O O . MET A 1 87 ? 7.248 -6.873 -22.216 1.00 92.75 87 MET A O 1
ATOM 711 N N . ASP A 1 88 ? 5.545 -7.144 -20.778 1.00 94.56 88 ASP A N 1
ATOM 712 C CA . ASP A 1 88 ? 5.309 -5.715 -20.546 1.00 94.56 88 ASP A CA 1
ATOM 713 C C . ASP A 1 88 ? 6.594 -4.986 -20.101 1.00 94.56 88 ASP A C 1
ATOM 715 O O . ASP A 1 88 ? 6.913 -3.887 -20.560 1.00 94.56 88 ASP A O 1
ATOM 719 N N . ALA A 1 89 ? 7.395 -5.610 -19.229 1.00 94.00 89 ALA A N 1
ATOM 720 C CA . ALA A 1 89 ? 8.665 -5.050 -18.770 1.00 94.00 89 ALA A CA 1
ATOM 721 C C . ALA A 1 89 ? 9.716 -4.978 -19.886 1.00 94.00 89 ALA A C 1
ATOM 723 O O . ALA A 1 89 ? 10.540 -4.058 -19.903 1.00 94.00 89 ALA A O 1
ATOM 724 N N . ARG A 1 90 ? 9.713 -5.942 -20.813 1.00 91.12 90 ARG A N 1
ATOM 725 C CA . ARG A 1 90 ? 10.583 -5.937 -21.994 1.00 91.12 90 ARG A CA 1
ATOM 726 C C . ARG A 1 90 ? 10.173 -4.828 -22.961 1.00 91.12 90 ARG A C 1
ATOM 728 O O . ARG A 1 90 ? 11.051 -4.102 -23.432 1.00 91.12 90 ARG A O 1
ATOM 735 N N . ASP A 1 91 ? 8.878 -4.667 -23.191 1.00 92.69 91 ASP A N 1
ATOM 736 C CA . ASP A 1 91 ? 8.331 -3.651 -24.089 1.00 92.69 91 ASP A CA 1
ATOM 737 C C . ASP A 1 91 ? 8.562 -2.242 -23.535 1.00 92.69 91 ASP A C 1
ATOM 739 O O . ASP A 1 91 ? 8.956 -1.342 -24.273 1.00 92.69 91 ASP A O 1
ATOM 743 N N . ALA A 1 92 ? 8.482 -2.067 -22.212 1.00 94.06 92 ALA A N 1
ATOM 744 C CA . ALA A 1 92 ? 8.861 -0.824 -21.541 1.00 94.06 92 ALA A CA 1
ATOM 745 C C . ALA A 1 92 ? 10.381 -0.555 -21.552 1.00 94.06 92 ALA A C 1
ATOM 747 O O . ALA A 1 92 ? 10.818 0.600 -21.501 1.00 94.06 92 ALA A O 1
ATOM 748 N N . ALA A 1 93 ? 11.220 -1.596 -21.603 1.00 94.62 93 ALA A N 1
ATOM 749 C CA . ALA A 1 93 ? 12.674 -1.443 -21.559 1.00 94.62 93 ALA A CA 1
ATOM 750 C C . ALA A 1 93 ? 13.240 -0.788 -22.825 1.00 94.62 93 ALA A C 1
ATOM 752 O O . ALA A 1 93 ? 14.181 0.003 -22.729 1.00 94.62 93 ALA A O 1
ATOM 753 N N . LEU A 1 94 ? 12.678 -1.088 -23.997 1.00 91.12 94 LEU A N 1
ATOM 754 C CA . LEU A 1 94 ? 13.162 -0.562 -25.273 1.00 91.12 94 LEU A CA 1
ATOM 755 C C . LEU A 1 94 ? 13.087 0.978 -25.378 1.00 91.12 94 LEU A C 1
ATOM 757 O O . LEU A 1 94 ? 14.145 1.589 -25.575 1.00 91.12 94 LEU A O 1
ATOM 761 N N . PRO A 1 95 ? 11.922 1.637 -25.199 1.00 93.50 95 PRO A N 1
ATOM 762 C CA . PRO A 1 95 ? 11.827 3.095 -25.269 1.00 93.50 95 PRO A CA 1
ATOM 763 C C . PRO A 1 95 ? 12.639 3.769 -24.159 1.00 93.50 95 PRO A C 1
ATOM 765 O O . PRO A 1 95 ? 13.279 4.793 -24.396 1.00 93.50 95 PRO A O 1
ATOM 768 N N . TYR A 1 96 ? 12.707 3.166 -22.965 1.00 94.69 96 TYR A N 1
ATOM 769 C CA . TYR A 1 96 ? 13.544 3.671 -21.877 1.00 94.69 96 TYR A CA 1
ATOM 770 C C . TYR A 1 96 ? 15.029 3.698 -22.256 1.00 94.69 96 TYR A C 1
ATOM 772 O O . TYR A 1 96 ? 15.707 4.711 -22.072 1.00 94.69 96 TYR A O 1
ATOM 780 N N . MET A 1 97 ? 15.545 2.593 -22.798 1.00 94.50 97 MET A N 1
ATOM 781 C CA . MET A 1 97 ? 16.943 2.508 -23.214 1.00 94.50 97 MET A CA 1
ATOM 782 C C . MET A 1 97 ? 17.239 3.441 -24.389 1.00 94.50 97 MET A C 1
ATOM 784 O O . MET A 1 97 ? 18.282 4.098 -24.382 1.00 94.50 97 MET A O 1
ATOM 788 N N . ALA A 1 98 ? 16.329 3.538 -25.364 1.00 92.56 98 ALA A N 1
ATOM 789 C CA . ALA A 1 98 ? 16.452 4.459 -26.493 1.00 92.56 98 ALA A CA 1
ATOM 790 C C . ALA A 1 98 ? 16.555 5.911 -26.015 1.00 92.56 98 ALA A C 1
ATOM 792 O O . ALA A 1 98 ? 17.509 6.602 -26.372 1.00 92.56 98 ALA A O 1
ATOM 793 N N . ALA A 1 99 ? 15.668 6.328 -25.108 1.00 93.25 99 ALA A N 1
ATOM 794 C CA . ALA A 1 99 ? 15.710 7.655 -24.506 1.00 93.25 99 ALA A CA 1
ATOM 795 C C . ALA A 1 99 ? 17.020 7.912 -23.740 1.00 93.25 99 ALA A C 1
ATOM 797 O O . ALA A 1 99 ? 17.590 8.998 -23.838 1.00 93.25 99 ALA A O 1
ATOM 798 N N . GLN A 1 100 ? 17.539 6.928 -22.994 1.00 93.50 100 GLN A N 1
ATOM 799 C CA . GLN A 1 100 ? 18.826 7.072 -22.301 1.00 93.50 100 GLN A CA 1
ATOM 800 C C . GLN A 1 100 ? 20.006 7.223 -23.262 1.00 93.50 100 GLN A C 1
ATOM 802 O O . GLN A 1 100 ? 20.877 8.064 -23.037 1.00 93.50 100 GLN A O 1
ATOM 807 N N . LYS A 1 101 ? 20.044 6.420 -24.328 1.00 93.19 101 LYS A N 1
ATOM 808 C CA . LYS A 1 101 ? 21.110 6.482 -25.332 1.00 93.19 101 LYS A CA 1
ATOM 809 C C . LYS A 1 101 ? 21.069 7.800 -26.101 1.00 93.19 101 LYS A C 1
ATOM 811 O O . LYS A 1 101 ? 22.123 8.392 -26.299 1.00 93.19 101 LYS A O 1
ATOM 816 N N . LEU A 1 102 ? 19.877 8.289 -26.442 1.00 93.50 102 LEU A N 1
ATOM 817 C CA . LEU A 1 102 ? 19.691 9.587 -27.089 1.00 93.50 102 LEU A CA 1
ATOM 818 C C . LEU A 1 102 ? 20.153 10.741 -26.198 1.00 93.50 102 LEU A C 1
ATOM 820 O O . LEU A 1 102 ? 20.962 11.557 -26.625 1.00 93.50 102 LEU A O 1
ATOM 824 N N . LYS A 1 103 ? 19.757 10.746 -24.918 1.00 94.50 103 LYS A N 1
ATOM 825 C CA . LYS A 1 103 ? 20.247 11.727 -23.934 1.00 94.50 103 LYS A CA 1
ATOM 826 C C . LYS A 1 103 ? 21.773 11.744 -23.835 1.00 94.50 103 LYS A C 1
ATOM 828 O O . LYS A 1 103 ? 22.378 12.804 -23.715 1.00 94.50 103 LYS A O 1
ATOM 833 N N . PHE A 1 104 ? 22.399 10.571 -23.861 1.00 95.44 104 PHE A N 1
ATOM 834 C CA . PHE A 1 104 ? 23.852 10.459 -23.797 1.00 95.44 104 PHE A CA 1
ATOM 835 C C . PHE A 1 104 ? 24.543 10.929 -25.083 1.00 95.44 104 PHE A C 1
ATOM 837 O O . PHE A 1 104 ? 25.585 11.574 -25.006 1.00 95.44 104 PHE A O 1
ATOM 844 N N . HIS A 1 105 ? 23.955 10.632 -26.244 1.00 93.88 105 HIS A N 1
ATOM 845 C CA . HIS A 1 105 ? 24.426 11.092 -27.552 1.00 93.88 105 HIS A CA 1
ATOM 846 C C . HIS A 1 105 ? 24.411 12.618 -27.650 1.00 93.88 105 HIS A C 1
ATOM 848 O O . HIS A 1 105 ? 25.436 13.231 -27.935 1.00 93.88 105 HIS A O 1
ATOM 854 N N . VAL A 1 106 ? 23.291 13.235 -27.274 1.00 95.81 106 VAL A N 1
ATOM 855 C CA . VAL A 1 106 ? 23.137 14.696 -27.238 1.00 95.81 106 VAL A CA 1
ATOM 856 C C . VAL A 1 106 ? 24.158 15.341 -26.305 1.00 95.81 106 VAL A C 1
ATOM 858 O O . VAL A 1 106 ? 24.802 16.323 -26.658 1.00 95.81 106 VAL A O 1
ATOM 861 N N . ARG A 1 107 ? 24.398 14.743 -25.131 1.00 95.94 107 ARG A N 1
ATOM 862 C CA . ARG A 1 107 ? 25.413 15.231 -24.184 1.00 95.94 107 ARG A CA 1
ATOM 863 C C . ARG A 1 107 ? 26.842 15.202 -24.749 1.00 95.94 107 ARG A C 1
ATOM 865 O O . ARG A 1 107 ? 27.702 15.910 -24.238 1.00 95.94 107 ARG A O 1
ATOM 872 N N . ARG A 1 108 ? 27.105 14.388 -25.773 1.00 95.75 108 ARG A N 1
ATOM 873 C CA . ARG A 1 108 ? 28.398 14.300 -26.470 1.00 95.75 108 ARG A CA 1
ATOM 874 C C . ARG A 1 108 ? 28.478 15.179 -27.725 1.00 95.75 108 ARG A C 1
ATOM 876 O O . ARG A 1 108 ? 29.454 15.066 -28.455 1.00 95.75 108 ARG A O 1
ATOM 883 N N . GLY A 1 109 ? 27.484 16.038 -27.962 1.00 95.06 109 GLY A N 1
ATOM 884 C CA . GLY A 1 109 ? 27.428 16.931 -29.124 1.00 95.06 109 GLY A CA 1
ATOM 885 C C . GLY A 1 109 ? 26.633 16.383 -30.312 1.00 95.06 109 GLY A C 1
ATOM 886 O O . GLY A 1 109 ? 26.673 16.975 -31.383 1.00 95.06 109 GLY A O 1
ATOM 887 N N . GLY A 1 110 ? 25.923 15.264 -30.144 1.00 94.25 110 GLY A N 1
ATOM 888 C CA . GLY A 1 110 ? 25.008 14.732 -31.155 1.00 94.25 110 GLY A CA 1
ATOM 889 C C . GLY A 1 110 ? 23.657 15.458 -31.217 1.00 94.25 110 GLY A C 1
ATOM 890 O O . GLY A 1 110 ? 23.294 16.189 -30.294 1.00 94.25 110 GLY A O 1
ATOM 891 N N . SER A 1 111 ? 22.878 15.220 -32.275 1.00 93.25 111 SER A N 1
ATOM 892 C CA . SER A 1 111 ? 21.516 15.756 -32.418 1.00 93.25 111 SER A CA 1
ATOM 893 C C . SER A 1 111 ? 20.454 14.804 -31.849 1.00 93.25 111 SER A C 1
ATOM 895 O O . SER A 1 111 ? 20.638 13.588 -31.774 1.00 93.25 111 SER A O 1
ATOM 897 N N . TRP A 1 112 ? 19.291 15.353 -31.479 1.00 90.56 112 TRP A N 1
ATOM 898 C CA . TRP A 1 112 ? 18.102 14.581 -31.088 1.00 90.56 112 TRP A CA 1
ATOM 899 C C . TRP A 1 112 ? 17.476 13.802 -32.252 1.00 90.56 112 TRP A C 1
ATOM 901 O O . TRP A 1 112 ? 16.711 12.867 -32.021 1.00 90.56 112 TRP A O 1
ATOM 911 N N . THR A 1 113 ? 17.786 14.196 -33.486 1.00 90.38 113 THR A N 1
ATOM 912 C CA . THR A 1 113 ? 17.243 13.613 -34.720 1.00 90.38 113 THR A CA 1
ATOM 913 C C . THR A 1 113 ? 18.119 12.507 -35.298 1.00 90.38 113 THR A C 1
ATOM 915 O O . THR A 1 113 ? 17.748 11.899 -36.300 1.00 90.38 113 THR A O 1
ATOM 918 N N . ASP A 1 114 ? 19.280 12.245 -34.697 1.00 87.94 114 ASP A N 1
ATOM 919 C CA . ASP A 1 114 ? 20.222 11.266 -35.226 1.00 87.94 114 ASP A CA 1
ATOM 920 C C . ASP A 1 114 ? 19.674 9.841 -35.069 1.00 87.94 114 ASP A C 1
ATOM 922 O O . ASP A 1 114 ? 19.256 9.415 -33.987 1.00 87.94 114 ASP A O 1
ATOM 926 N N . GLY A 1 115 ? 19.706 9.074 -36.161 1.00 87.88 115 GLY A N 1
ATOM 927 C CA . GLY A 1 115 ? 19.323 7.666 -36.165 1.00 87.88 115 GLY A CA 1
ATOM 928 C C . GLY A 1 115 ? 20.322 6.825 -35.372 1.00 87.88 115 GLY A C 1
ATOM 929 O O . GLY A 1 115 ? 21.418 6.527 -35.842 1.00 87.88 115 GLY A O 1
ATOM 930 N N . LEU A 1 116 ? 19.955 6.421 -34.155 1.00 90.19 116 LEU A N 1
ATOM 931 C CA . LEU A 1 116 ? 20.810 5.584 -33.315 1.00 90.19 116 LEU A CA 1
ATOM 932 C C . LEU A 1 116 ? 20.639 4.096 -33.648 1.00 90.19 116 LEU A C 1
ATOM 934 O O . LEU A 1 116 ? 19.511 3.631 -33.810 1.00 90.19 116 LEU A O 1
ATOM 938 N N . PRO A 1 117 ? 21.726 3.297 -33.643 1.00 89.12 117 PRO A N 1
ATOM 939 C CA . PRO A 1 117 ? 21.616 1.879 -33.953 1.00 89.12 117 PRO A CA 1
ATOM 940 C C . PRO A 1 117 ? 20.785 1.137 -32.893 1.00 89.12 117 PRO A C 1
ATOM 942 O O . PRO A 1 117 ? 20.821 1.523 -31.710 1.00 89.12 117 PRO A O 1
ATOM 945 N N . PRO A 1 118 ? 20.078 0.060 -33.278 1.00 90.88 118 PRO A N 1
ATOM 946 C CA . PRO A 1 118 ? 19.218 -0.694 -32.374 1.00 90.88 118 PRO A CA 1
ATOM 947 C C . PRO A 1 118 ? 20.016 -1.374 -31.253 1.00 90.88 118 PRO A C 1
ATOM 949 O O . PRO A 1 118 ? 21.226 -1.598 -31.344 1.00 90.88 118 PRO A O 1
ATOM 952 N N . PHE A 1 119 ? 19.339 -1.704 -30.151 1.00 91.06 119 PHE A N 1
ATOM 953 C CA . PHE A 1 119 ? 19.959 -2.443 -29.051 1.00 91.06 119 PHE A CA 1
ATOM 954 C C . PHE A 1 119 ? 19.988 -3.943 -29.332 1.00 91.06 119 PHE A C 1
ATOM 956 O O . PHE A 1 119 ? 19.017 -4.518 -29.814 1.00 91.06 119 PHE A O 1
ATOM 963 N N . ALA A 1 120 ? 21.069 -4.602 -28.908 1.00 92.75 120 ALA A N 1
ATOM 964 C CA . ALA A 1 120 ? 21.133 -6.058 -28.905 1.00 92.75 120 ALA A CA 1
ATOM 965 C C . ALA A 1 120 ? 20.009 -6.661 -28.026 1.00 92.75 120 ALA A C 1
ATOM 967 O O . ALA A 1 120 ? 19.842 -6.216 -26.879 1.00 92.75 120 ALA A O 1
ATOM 968 N N . PRO A 1 121 ? 19.313 -7.728 -28.472 1.00 91.25 121 PRO A N 1
ATOM 969 C CA . PRO A 1 121 ? 18.205 -8.341 -27.728 1.00 91.25 121 PRO A CA 1
ATOM 970 C C . PRO A 1 121 ? 18.555 -8.721 -26.281 1.00 91.25 121 PRO A C 1
ATOM 972 O O . PRO A 1 121 ? 17.765 -8.521 -25.359 1.00 91.25 121 PRO A O 1
ATOM 975 N N . LYS A 1 122 ? 19.789 -9.190 -26.047 1.00 93.12 122 LYS A N 1
ATOM 976 C CA . LYS A 1 122 ? 20.296 -9.559 -24.713 1.00 93.12 122 LYS A CA 1
ATOM 977 C C . LYS A 1 122 ? 20.314 -8.382 -23.730 1.00 93.12 122 LYS A C 1
ATOM 979 O O . LYS A 1 122 ? 20.089 -8.580 -22.538 1.00 93.12 122 LYS A O 1
ATOM 984 N N . ARG A 1 123 ? 20.584 -7.159 -24.205 1.00 92.06 123 ARG A N 1
ATOM 985 C CA . ARG A 1 123 ? 20.572 -5.950 -23.363 1.00 92.06 123 ARG A CA 1
ATOM 986 C C . ARG A 1 123 ? 19.151 -5.560 -22.970 1.00 92.06 123 ARG A C 1
ATOM 988 O O . ARG A 1 123 ? 18.926 -5.274 -21.797 1.00 92.06 123 ARG A O 1
ATOM 995 N N . ILE A 1 124 ? 18.217 -5.621 -23.919 1.00 91.94 124 ILE A N 1
ATOM 996 C CA . ILE A 1 124 ? 16.795 -5.346 -23.676 1.00 91.94 124 ILE A CA 1
ATOM 997 C C . ILE A 1 124 ? 16.251 -6.340 -22.645 1.00 91.94 124 ILE A C 1
ATOM 999 O O . ILE A 1 124 ? 15.653 -5.923 -21.659 1.00 91.94 124 ILE A O 1
ATOM 1003 N N . ARG A 1 125 ? 16.555 -7.639 -22.796 1.00 92.88 125 ARG A N 1
ATOM 1004 C CA . ARG A 1 125 ? 16.150 -8.678 -21.835 1.00 92.88 125 ARG A CA 1
ATOM 1005 C C . ARG A 1 125 ? 16.643 -8.384 -20.416 1.00 92.88 125 ARG A C 1
ATOM 1007 O O . ARG A 1 125 ? 15.845 -8.366 -19.488 1.00 92.88 125 ARG A O 1
ATOM 1014 N N . ARG A 1 126 ? 17.937 -8.077 -20.252 1.00 94.31 126 ARG A N 1
ATOM 1015 C CA . ARG A 1 126 ? 18.522 -7.724 -18.943 1.00 94.31 126 ARG A CA 1
ATOM 1016 C C . ARG A 1 126 ? 17.862 -6.495 -18.318 1.00 94.31 126 ARG A C 1
ATOM 1018 O O . ARG A 1 126 ? 17.712 -6.426 -17.102 1.00 94.31 126 ARG A O 1
ATOM 1025 N N . GLN A 1 127 ? 17.511 -5.499 -19.127 1.00 94.56 127 GLN A N 1
ATOM 1026 C CA . GLN A 1 127 ? 16.836 -4.306 -18.626 1.00 94.56 127 GLN A CA 1
ATOM 1027 C C . GLN A 1 127 ? 15.375 -4.59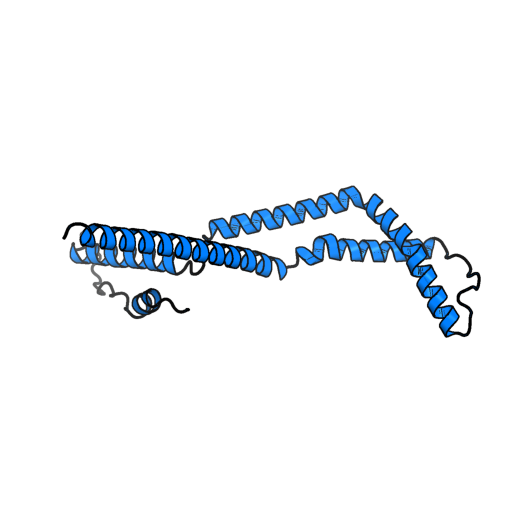7 -18.253 1.00 94.56 127 GLN A C 1
ATOM 1029 O O . GLN A 1 127 ? 14.924 -4.139 -17.204 1.00 94.56 127 GLN A O 1
ATOM 1034 N N . GLY A 1 128 ? 14.678 -5.415 -19.045 1.00 94.19 128 GLY A N 1
ATOM 1035 C CA . GLY A 1 128 ? 13.338 -5.912 -18.732 1.00 94.19 128 GLY A CA 1
ATOM 1036 C C . GLY A 1 128 ? 13.306 -6.706 -17.425 1.00 94.19 128 GLY A C 1
ATOM 1037 O O . GLY A 1 128 ? 12.463 -6.449 -16.576 1.00 94.19 128 GLY A O 1
ATOM 1038 N N . GLU A 1 129 ? 14.286 -7.578 -17.176 1.00 94.88 129 GLU A N 1
ATOM 1039 C CA . GLU A 1 129 ? 14.426 -8.298 -15.897 1.00 94.88 129 GLU A CA 1
ATOM 1040 C C . GLU A 1 129 ? 14.585 -7.336 -14.703 1.00 94.88 129 GLU A C 1
ATOM 1042 O O . GLU A 1 129 ? 13.970 -7.534 -13.652 1.00 94.88 129 GLU A O 1
ATOM 1047 N N . LYS A 1 130 ? 15.351 -6.245 -14.859 1.00 95.75 130 LYS A N 1
ATOM 1048 C CA . LYS A 1 130 ? 15.468 -5.203 -13.821 1.00 95.75 130 LYS A CA 1
ATOM 1049 C C . LYS A 1 130 ? 14.143 -4.484 -13.578 1.00 95.75 130 LYS A C 1
ATOM 1051 O O . LYS A 1 130 ? 13.837 -4.153 -12.432 1.00 95.75 130 LYS A O 1
ATOM 1056 N N . PHE A 1 131 ? 13.377 -4.209 -14.631 1.00 95.19 131 PHE A N 1
ATOM 1057 C CA . PHE A 1 131 ? 12.046 -3.614 -14.515 1.00 95.19 131 PHE A CA 1
ATOM 1058 C C . PHE A 1 131 ? 11.076 -4.558 -13.828 1.00 95.19 131 PHE A C 1
ATOM 1060 O O . PHE A 1 131 ? 10.487 -4.155 -12.833 1.00 95.19 131 PHE A O 1
ATOM 1067 N N . LEU A 1 132 ? 11.023 -5.821 -14.242 1.00 94.38 132 LEU A N 1
ATOM 1068 C CA . LEU A 1 132 ? 10.219 -6.851 -13.598 1.00 94.38 132 LEU A CA 1
ATOM 1069 C C . LEU A 1 132 ? 10.540 -6.965 -12.102 1.00 94.38 132 LEU A C 1
ATOM 1071 O O . LEU A 1 132 ? 9.634 -6.975 -11.273 1.00 94.38 132 LEU A O 1
ATOM 1075 N N . HIS A 1 133 ? 11.824 -6.974 -11.730 1.00 93.88 133 HIS A N 1
ATOM 1076 C CA . HIS A 1 133 ? 12.230 -6.986 -10.324 1.00 93.88 133 HIS A CA 1
ATOM 1077 C C . HIS A 1 133 ? 11.742 -5.741 -9.565 1.00 93.88 133 HIS A C 1
ATOM 1079 O O . HIS A 1 133 ? 11.200 -5.851 -8.464 1.00 93.88 133 HIS A O 1
ATOM 1085 N N . ARG A 1 134 ? 11.895 -4.544 -10.148 1.00 93.75 134 ARG A N 1
ATOM 1086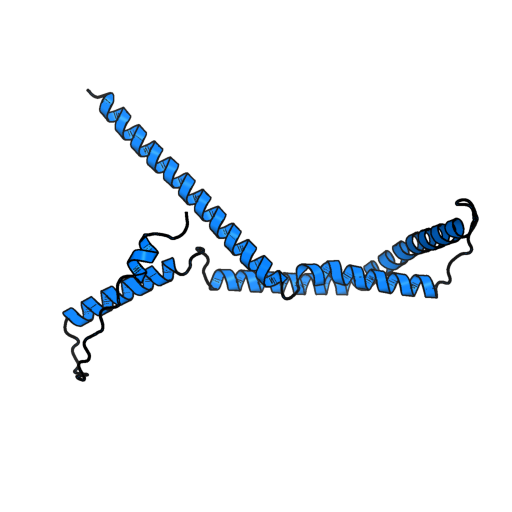 C CA . ARG A 1 134 ? 11.402 -3.292 -9.549 1.00 93.75 134 ARG A CA 1
ATOM 1087 C C . ARG A 1 134 ? 9.882 -3.273 -9.432 1.00 93.75 134 ARG A C 1
ATOM 1089 O O . ARG A 1 134 ? 9.367 -2.792 -8.428 1.00 93.75 134 ARG A O 1
ATOM 1096 N N . TRP A 1 135 ? 9.176 -3.786 -10.432 1.00 93.38 135 TRP A N 1
ATOM 1097 C CA . TRP A 1 135 ? 7.722 -3.875 -10.447 1.00 93.38 135 TRP A CA 1
ATOM 1098 C C . TRP A 1 135 ? 7.236 -4.856 -9.395 1.00 93.38 135 TRP A C 1
ATOM 1100 O O . TRP A 1 135 ? 6.406 -4.468 -8.589 1.00 93.38 135 TRP A O 1
ATOM 1110 N N . ARG A 1 136 ? 7.843 -6.044 -9.280 1.00 92.56 136 ARG A N 1
ATOM 1111 C CA . ARG A 1 136 ? 7.583 -6.982 -8.175 1.00 92.56 136 ARG A CA 1
ATOM 1112 C C . ARG A 1 136 ? 7.782 -6.314 -6.816 1.00 92.56 136 ARG A C 1
ATOM 1114 O O . ARG A 1 136 ? 6.944 -6.444 -5.926 1.00 92.56 136 ARG A O 1
ATOM 1121 N N . LYS A 1 137 ? 8.884 -5.572 -6.658 1.00 90.62 137 LYS A N 1
ATOM 1122 C CA . LYS A 1 137 ? 9.175 -4.842 -5.420 1.00 90.62 137 LYS A CA 1
ATOM 1123 C C . LYS A 1 137 ? 8.099 -3.792 -5.118 1.00 90.62 137 LYS A C 1
ATOM 1125 O O . LYS A 1 137 ? 7.729 -3.642 -3.967 1.00 90.62 137 LYS A O 1
ATOM 1130 N N . ARG A 1 138 ? 7.572 -3.084 -6.117 1.00 88.06 138 ARG A N 1
ATOM 1131 C CA . ARG A 1 138 ? 6.489 -2.104 -5.916 1.00 88.06 138 ARG A CA 1
ATOM 1132 C C . ARG A 1 138 ? 5.125 -2.756 -5.689 1.00 88.06 138 ARG A C 1
ATOM 1134 O O . ARG A 1 138 ? 4.391 -2.318 -4.822 1.00 88.06 138 ARG A O 1
ATOM 1141 N N . TYR A 1 139 ? 4.810 -3.800 -6.444 1.00 86.19 139 TYR A N 1
ATOM 1142 C CA . TYR A 1 139 ? 3.511 -4.467 -6.427 1.00 86.19 139 TYR A CA 1
ATOM 1143 C C . TYR A 1 139 ? 3.272 -5.239 -5.123 1.00 86.19 139 TYR A C 1
ATOM 1145 O O . TYR A 1 139 ? 2.184 -5.192 -4.556 1.00 86.19 139 TYR A O 1
ATOM 1153 N N . ILE A 1 140 ? 4.314 -5.919 -4.635 1.00 87.19 140 ILE A N 1
ATOM 1154 C CA . ILE A 1 140 ? 4.252 -6.766 -3.441 1.00 87.19 140 ILE A CA 1
ATOM 1155 C C . ILE A 1 140 ? 4.985 -6.079 -2.287 1.00 87.19 140 ILE A C 1
ATOM 1157 O O . ILE A 1 140 ? 4.400 -5.680 -1.288 1.00 87.19 140 ILE A O 1
ATOM 1161 N N . VAL A 1 141 ? 6.296 -5.896 -2.419 1.00 81.88 141 VAL A N 1
ATOM 1162 C CA . VAL A 1 141 ? 7.148 -5.574 -1.265 1.00 81.88 141 VAL A CA 1
ATOM 1163 C C . VAL A 1 141 ? 6.838 -4.191 -0.678 1.00 81.88 141 VAL A C 1
ATOM 1165 O O . VAL A 1 141 ? 6.848 -4.039 0.535 1.00 81.88 141 VAL A O 1
ATOM 1168 N N . ALA A 1 142 ? 6.507 -3.194 -1.498 1.00 84.12 142 ALA A N 1
ATOM 1169 C CA . ALA A 1 142 ? 6.231 -1.840 -1.018 1.00 84.12 142 ALA A CA 1
ATOM 1170 C C . ALA A 1 142 ? 4.984 -1.745 -0.128 1.00 84.12 142 ALA A C 1
ATOM 1172 O O . ALA A 1 142 ? 4.880 -0.787 0.626 1.00 84.12 142 ALA A O 1
ATOM 1173 N N . HIS A 1 143 ? 4.070 -2.718 -0.196 1.00 79.31 143 HIS A N 1
ATOM 1174 C CA . HIS A 1 143 ? 2.864 -2.755 0.632 1.00 79.31 143 HIS A CA 1
ATOM 1175 C C . HIS A 1 143 ? 2.980 -3.717 1.816 1.00 79.31 143 HIS A C 1
ATOM 1177 O O . HIS A 1 143 ? 2.393 -3.440 2.857 1.00 79.31 143 HIS A O 1
ATOM 1183 N N . PHE A 1 144 ? 3.806 -4.761 1.715 1.00 86.12 144 PHE A N 1
ATOM 1184 C CA . PHE A 1 144 ? 3.843 -5.846 2.703 1.00 86.12 144 PHE A CA 1
ATOM 1185 C C . PHE A 1 144 ? 5.191 -6.014 3.435 1.00 86.12 144 PHE A C 1
ATOM 1187 O O . PHE A 1 144 ? 5.534 -7.105 3.881 1.00 86.12 144 PHE A O 1
ATOM 1194 N N . GLN A 1 145 ? 5.998 -4.954 3.555 1.00 81.12 145 GLN A N 1
ATOM 1195 C CA . GLN A 1 145 ? 7.222 -4.986 4.369 1.00 81.12 145 GLN A CA 1
ATOM 1196 C C . GLN A 1 145 ? 6.925 -5.027 5.876 1.00 81.12 145 GLN A C 1
ATOM 1198 O O . GLN A 1 145 ? 5.863 -4.602 6.323 1.00 81.12 145 GLN A O 1
ATOM 1203 N N . SER A 1 146 ? 7.896 -5.483 6.676 1.00 69.88 146 SER A N 1
ATOM 1204 C CA . SER A 1 146 ? 7.770 -5.628 8.137 1.00 69.88 146 SER A CA 1
ATOM 1205 C C . SER A 1 146 ? 7.431 -4.325 8.880 1.00 69.88 146 SER A C 1
ATOM 1207 O O . SER A 1 146 ? 6.846 -4.380 9.956 1.00 69.88 146 SER A O 1
ATOM 1209 N N . GLY A 1 147 ? 7.726 -3.151 8.308 1.00 80.06 147 GLY A N 1
ATOM 1210 C CA . GLY A 1 147 ? 7.276 -1.856 8.845 1.00 80.06 147 GLY A CA 1
ATOM 1211 C C . GLY A 1 147 ? 5.824 -1.504 8.500 1.00 80.06 147 GLY A C 1
ATOM 1212 O O . GLY A 1 147 ? 5.144 -0.831 9.275 1.00 80.06 147 GL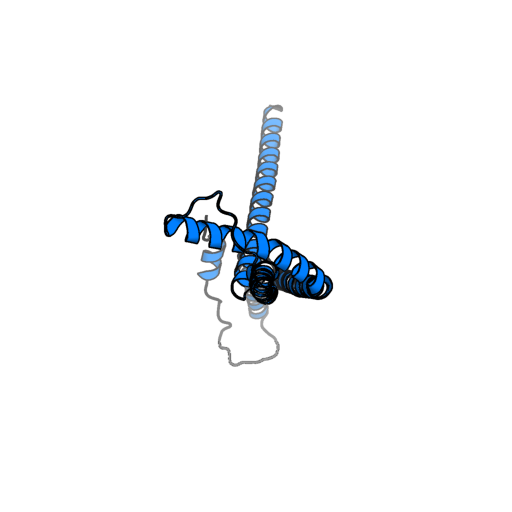Y A O 1
ATOM 1213 N N . ASN A 1 148 ? 5.321 -2.013 7.377 1.00 88.00 148 ASN A N 1
ATOM 1214 C CA . ASN A 1 148 ? 4.006 -1.662 6.855 1.00 88.00 148 ASN A CA 1
ATOM 1215 C C . ASN A 1 148 ? 2.874 -2.384 7.573 1.00 88.00 148 ASN A C 1
ATOM 1217 O O . ASN A 1 148 ? 1.771 -1.856 7.604 1.00 88.00 148 ASN A O 1
ATOM 1221 N N . LEU A 1 149 ? 3.118 -3.567 8.147 1.00 90.25 149 LEU A N 1
ATOM 1222 C CA . LEU A 1 149 ? 2.108 -4.228 8.976 1.00 90.25 149 LEU A CA 1
ATOM 1223 C C . LEU A 1 149 ? 1.765 -3.349 10.181 1.00 90.25 149 LEU A C 1
ATOM 1225 O O . LEU A 1 149 ? 0.599 -3.084 10.452 1.00 90.25 149 LEU A O 1
ATOM 1229 N N . THR A 1 150 ? 2.787 -2.836 10.865 1.00 89.75 150 THR A N 1
ATOM 1230 C CA . THR A 1 150 ? 2.606 -1.928 11.998 1.00 89.75 150 THR A CA 1
ATOM 1231 C C . THR A 1 150 ? 1.858 -0.665 11.582 1.00 89.75 150 THR A C 1
ATOM 1233 O O . THR A 1 150 ? 0.953 -0.232 12.287 1.00 89.75 150 THR A O 1
ATOM 1236 N N . GLU A 1 151 ? 2.206 -0.072 10.438 1.00 89.75 151 GLU A N 1
ATOM 1237 C CA . GLU A 1 151 ? 1.498 1.096 9.901 1.00 89.75 151 GLU A CA 1
ATOM 1238 C C . GLU A 1 151 ? 0.045 0.772 9.526 1.00 89.75 151 GLU A C 1
ATOM 1240 O O . GLU A 1 151 ? -0.869 1.513 9.877 1.00 89.75 151 GLU A O 1
ATOM 1245 N N . TYR A 1 152 ? -0.189 -0.371 8.886 1.00 92.00 152 TYR A N 1
ATOM 1246 C CA . TYR A 1 152 ? -1.515 -0.859 8.526 1.00 92.00 152 TYR A CA 1
ATOM 1247 C C . TYR A 1 152 ? -2.399 -1.052 9.761 1.00 92.00 152 TYR A C 1
ATOM 1249 O O . TYR A 1 152 ? -3.504 -0.510 9.811 1.00 92.00 152 TYR A O 1
ATOM 1257 N N . LEU A 1 153 ? -1.903 -1.753 10.783 1.00 90.62 153 LEU A N 1
ATOM 1258 C CA . LEU A 1 153 ? -2.631 -1.962 12.033 1.00 90.62 153 LEU A CA 1
ATOM 1259 C C . LEU A 1 153 ? -2.877 -0.630 12.752 1.00 90.62 153 LEU A C 1
ATOM 1261 O O . LEU A 1 153 ? -4.005 -0.357 13.155 1.00 90.62 153 LEU A O 1
ATOM 1265 N N . LYS A 1 154 ? -1.879 0.263 12.824 1.00 89.81 154 LYS A N 1
ATOM 1266 C CA . LYS A 1 154 ? -2.058 1.628 13.354 1.00 89.81 154 LYS A CA 1
ATOM 1267 C C . LYS A 1 154 ? -3.144 2.402 12.611 1.00 89.81 154 LYS A C 1
ATOM 1269 O O . LYS A 1 154 ? -3.935 3.094 13.250 1.00 89.81 154 LYS A O 1
ATOM 1274 N N . ASN A 1 155 ? -3.216 2.275 11.289 1.00 90.75 155 ASN A N 1
ATOM 1275 C CA . ASN A 1 155 ? -4.247 2.922 10.483 1.00 90.75 155 ASN A CA 1
ATOM 1276 C C . ASN A 1 155 ? -5.634 2.344 10.784 1.00 90.75 155 ASN A C 1
ATOM 1278 O O . ASN A 1 155 ? -6.582 3.112 10.930 1.00 90.75 155 ASN A O 1
ATOM 1282 N N . LYS A 1 156 ? -5.767 1.021 10.948 1.00 92.25 156 LYS A N 1
ATOM 1283 C CA . LYS A 1 156 ? -7.035 0.389 11.357 1.00 92.25 156 LYS A CA 1
ATOM 1284 C C . LYS A 1 156 ? -7.494 0.871 12.726 1.00 92.25 156 LYS A C 1
ATOM 1286 O O . LYS A 1 156 ? -8.636 1.297 12.870 1.00 92.25 156 LYS A O 1
ATOM 1291 N N . VAL A 1 157 ? -6.579 0.903 13.686 1.00 89.62 157 VAL A N 1
ATOM 1292 C CA . VAL A 1 157 ? -6.827 1.400 15.042 1.00 89.62 157 VAL A CA 1
ATOM 1293 C C . VAL A 1 157 ? -7.257 2.870 15.016 1.00 89.62 157 VAL A C 1
ATOM 1295 O O . VAL A 1 157 ? -8.261 3.242 15.618 1.00 89.62 157 VAL A O 1
ATOM 1298 N N . THR A 1 158 ? -6.538 3.709 14.266 1.00 87.31 158 THR A N 1
ATOM 1299 C CA . THR A 1 158 ? -6.864 5.134 14.098 1.00 87.31 158 THR A CA 1
ATOM 1300 C C . THR A 1 158 ? -8.237 5.325 13.453 1.00 87.31 158 THR A C 1
ATOM 1302 O O . THR A 1 158 ? -9.028 6.145 13.910 1.00 87.31 158 THR A O 1
ATOM 1305 N N . LEU A 1 159 ? -8.564 4.548 12.417 1.00 88.94 159 LEU A N 1
ATOM 1306 C CA . LEU A 1 159 ? -9.880 4.588 11.778 1.00 88.94 159 LEU A CA 1
ATOM 1307 C C . LEU A 1 159 ? -10.995 4.163 12.738 1.00 88.94 159 LEU A C 1
ATOM 1309 O O . LEU A 1 159 ? -12.055 4.787 12.746 1.00 88.94 159 LEU A O 1
ATOM 1313 N N . HIS A 1 160 ? -10.763 3.129 13.547 1.00 86.56 160 HIS A N 1
ATOM 1314 C CA . HIS A 1 160 ? -11.713 2.674 14.558 1.00 86.56 160 HIS A CA 1
ATOM 1315 C C . HIS A 1 160 ? -11.969 3.779 15.599 1.00 86.56 160 HIS A C 1
ATOM 1317 O O . HIS A 1 160 ? -13.120 4.119 15.879 1.00 86.56 160 HIS A O 1
ATOM 1323 N N . LEU A 1 161 ? -10.905 4.426 16.084 1.00 82.12 161 LEU A N 1
ATOM 1324 C CA . LEU A 1 161 ? -10.979 5.580 16.984 1.00 82.12 161 LEU A CA 1
ATOM 1325 C C . LEU A 1 161 ? -11.788 6.742 16.397 1.00 82.12 161 LEU A C 1
ATOM 1327 O O . LEU A 1 161 ? -12.691 7.251 17.057 1.00 82.12 161 LEU A O 1
ATOM 1331 N N . ILE A 1 162 ? -11.504 7.135 15.152 1.00 82.94 162 ILE A N 1
ATOM 1332 C CA . ILE A 1 162 ? -12.223 8.224 14.476 1.00 82.94 162 ILE A CA 1
ATOM 1333 C C . ILE A 1 162 ? -13.711 7.881 14.345 1.00 82.94 162 ILE A C 1
ATOM 1335 O O . ILE A 1 162 ? -14.566 8.709 14.652 1.00 82.94 162 ILE A O 1
ATOM 1339 N N . ARG A 1 163 ? -14.043 6.654 13.922 1.00 83.81 163 ARG A N 1
ATOM 1340 C CA . ARG A 1 163 ? -15.440 6.199 13.791 1.00 83.81 163 ARG A CA 1
ATOM 1341 C C . ARG A 1 163 ? -16.183 6.251 15.118 1.00 83.81 163 ARG A C 1
ATOM 1343 O O . ARG A 1 163 ? -17.337 6.685 15.163 1.00 83.81 163 ARG A O 1
ATOM 1350 N N . ARG A 1 164 ? -15.520 5.830 16.193 1.00 82.75 164 ARG A N 1
ATOM 1351 C CA . ARG A 1 164 ? -16.064 5.899 17.545 1.00 82.75 164 ARG A CA 1
ATOM 1352 C C . ARG A 1 164 ? -16.315 7.344 17.965 1.00 82.75 164 ARG A C 1
ATOM 1354 O O . ARG A 1 164 ? -17.423 7.656 18.386 1.00 82.75 164 ARG A O 1
ATOM 1361 N N . GLU A 1 165 ? -15.331 8.224 17.803 1.00 78.38 165 GLU A N 1
ATOM 1362 C CA . GLU A 1 165 ? -15.460 9.637 18.169 1.00 78.38 165 GLU A CA 1
ATOM 1363 C C . GLU A 1 165 ? -16.603 10.319 17.404 1.00 78.38 165 GLU A C 1
ATOM 1365 O O . GLU A 1 165 ? -17.408 11.039 17.995 1.00 78.38 165 GLU A O 1
ATOM 1370 N N . VAL A 1 166 ? -16.723 10.054 16.100 1.00 78.88 166 VAL A N 1
ATOM 1371 C CA . VAL A 1 166 ? -17.841 10.549 15.284 1.00 78.88 166 VAL A CA 1
ATOM 1372 C C . VAL A 1 166 ? -19.178 10.038 15.827 1.00 78.88 166 VAL A C 1
ATOM 1374 O O . VAL A 1 166 ? -20.100 10.829 16.017 1.00 78.88 166 VAL A O 1
ATOM 1377 N N . SER A 1 167 ? -19.273 8.746 16.144 1.00 74.81 167 SER A N 1
ATOM 1378 C CA . SER A 1 167 ? -20.500 8.139 16.679 1.00 74.81 167 SER A CA 1
ATOM 1379 C C . SER A 1 167 ? -20.901 8.736 18.031 1.00 74.81 167 SER A C 1
ATOM 1381 O O . SER A 1 167 ? -22.066 9.073 18.239 1.00 74.81 167 SER A O 1
ATOM 1383 N N . GLU A 1 168 ? -19.941 8.924 18.940 1.00 75.12 168 GLU A N 1
ATOM 1384 C CA . GLU A 1 168 ? -20.168 9.534 20.254 1.00 75.12 168 GLU A CA 1
ATOM 1385 C C . GLU A 1 168 ? -20.620 10.998 20.127 1.00 75.12 168 GLU A C 1
ATOM 1387 O O . GLU A 1 168 ? -21.552 11.419 20.818 1.00 75.12 168 GLU A O 1
ATOM 1392 N N . ARG A 1 169 ? -20.026 11.765 19.200 1.00 70.19 169 ARG A N 1
ATOM 1393 C CA . ARG A 1 169 ? -20.443 13.147 18.907 1.00 70.19 169 ARG A CA 1
ATOM 1394 C C . ARG A 1 169 ? -21.872 13.200 18.368 1.00 70.19 169 ARG A C 1
ATOM 1396 O O . ARG A 1 169 ? -22.669 13.989 18.872 1.00 70.19 169 ARG A O 1
ATOM 1403 N N . CYS A 1 170 ? -22.220 12.349 17.403 1.00 73.81 170 CYS A N 1
ATOM 1404 C CA . CYS A 1 170 ? -23.579 12.274 16.860 1.00 73.81 170 CYS A CA 1
ATOM 1405 C C . CYS A 1 170 ? -24.607 11.935 17.951 1.00 73.81 170 CYS A C 1
ATOM 1407 O O . CYS A 1 170 ? -25.599 12.645 18.106 1.00 73.81 170 CYS A O 1
ATOM 1409 N N . GLN A 1 171 ? -24.334 10.926 18.783 1.00 72.56 171 GLN A N 1
ATOM 1410 C CA . GLN A 1 171 ? -25.216 10.561 19.898 1.00 72.56 171 GLN A CA 1
ATOM 1411 C C . GLN A 1 171 ? -25.331 11.668 20.957 1.00 72.56 171 GLN A C 1
ATOM 1413 O O . GLN A 1 171 ? -26.397 11.864 21.546 1.00 72.56 171 GLN A O 1
ATOM 1418 N N . GLY A 1 172 ? -24.242 12.392 21.231 1.00 75.94 172 GLY A N 1
ATOM 1419 C CA . GLY A 1 172 ? -24.241 13.536 22.143 1.00 75.94 172 GLY A CA 1
ATOM 1420 C C . GLY A 1 172 ? -25.150 14.664 21.653 1.00 75.94 172 GLY A C 1
ATOM 1421 O O . GLY A 1 172 ? -25.957 15.183 22.426 1.00 75.94 172 GLY A O 1
ATOM 1422 N N . LEU A 1 173 ? -25.076 14.983 20.358 1.00 69.25 173 LEU A N 1
ATOM 1423 C CA . LEU A 1 173 ? -25.936 15.979 19.715 1.00 69.25 173 LEU A CA 1
ATOM 1424 C C . LEU A 1 173 ? -27.415 15.574 19.765 1.00 69.25 173 LEU A C 1
ATOM 1426 O O . LEU A 1 173 ? -28.260 16.393 20.121 1.00 69.25 173 LEU A O 1
ATOM 1430 N N . GLU A 1 174 ? -27.736 14.306 19.503 1.00 78.06 174 GLU A N 1
ATOM 1431 C CA . GLU A 1 174 ? -29.110 13.799 19.613 1.00 78.06 174 GLU A CA 1
ATOM 1432 C C . GLU A 1 174 ? -29.666 13.915 21.038 1.00 78.06 174 GLU A C 1
ATOM 1434 O O . GLU A 1 174 ? -30.812 14.325 21.241 1.00 78.06 174 GLU A O 1
ATOM 1439 N N . LYS A 1 175 ? -28.861 13.572 22.050 1.00 79.75 175 LYS A N 1
ATOM 1440 C CA . LYS A 1 175 ? -29.256 13.710 23.459 1.00 79.75 175 LYS A CA 1
ATOM 1441 C C . LYS A 1 175 ? -29.494 15.175 23.828 1.00 79.75 175 LYS A C 1
ATOM 1443 O O . LYS A 1 175 ? -30.493 15.468 24.485 1.00 79.75 175 LYS A O 1
ATOM 1448 N N . ALA A 1 176 ? -28.623 16.082 23.386 1.00 75.19 176 ALA A N 1
ATOM 1449 C CA . ALA A 1 176 ? -28.777 17.517 23.611 1.00 75.19 176 ALA A CA 1
ATOM 1450 C C . ALA A 1 176 ? -30.056 18.061 22.951 1.00 75.19 176 ALA A C 1
ATOM 1452 O O . ALA A 1 176 ? -30.835 18.746 23.613 1.00 75.19 176 ALA A O 1
ATOM 1453 N N . ALA A 1 177 ? -30.331 17.675 21.701 1.00 83.62 177 ALA A N 1
ATOM 1454 C CA . ALA A 1 177 ? -31.552 18.050 20.989 1.00 83.62 177 ALA A CA 1
ATOM 1455 C C . ALA A 1 177 ? -32.820 17.559 21.714 1.00 83.62 177 ALA A C 1
ATOM 1457 O O . ALA A 1 177 ? -33.766 18.322 21.913 1.00 83.62 177 ALA A O 1
ATOM 1458 N N . ARG A 1 178 ? -32.826 16.307 22.199 1.00 87.38 178 ARG A N 1
ATOM 1459 C CA . ARG A 1 178 ? -33.943 15.756 22.993 1.00 87.38 178 ARG A CA 1
ATOM 1460 C C . ARG A 1 178 ? -34.160 16.508 24.309 1.00 87.38 178 ARG A C 1
ATOM 1462 O O . ARG A 1 178 ? -35.302 16.667 24.741 1.00 87.38 178 ARG A O 1
ATOM 1469 N N . LEU A 1 179 ? -33.088 16.946 24.969 1.00 85.94 179 LEU A N 1
ATOM 1470 C CA . LEU A 1 179 ? -33.178 17.732 26.202 1.00 85.94 179 LEU A CA 1
ATOM 1471 C C . LEU A 1 179 ? -33.707 19.146 25.935 1.00 85.94 179 LEU A C 1
ATOM 1473 O O . LEU A 1 179 ? -34.569 19.599 26.686 1.00 85.94 179 LEU A O 1
ATOM 1477 N N . ALA A 1 180 ? -33.257 19.800 24.861 1.00 88.25 180 ALA A N 1
ATOM 1478 C CA . ALA A 1 180 ? -33.751 21.113 24.447 1.00 88.25 180 ALA A CA 1
ATOM 1479 C C . ALA A 1 180 ? -35.261 21.079 24.146 1.00 88.25 180 ALA A C 1
ATOM 1481 O O . ALA A 1 180 ? -36.023 21.836 24.748 1.00 88.25 180 ALA A O 1
ATOM 1482 N N . ALA A 1 181 ? -35.717 20.103 23.351 1.00 89.81 181 ALA A N 1
ATOM 1483 C CA . ALA A 1 181 ? -37.137 19.921 23.036 1.00 89.81 181 ALA A CA 1
ATOM 1484 C C . ALA A 1 181 ? -38.006 19.699 24.292 1.00 89.81 181 ALA A C 1
ATOM 1486 O O . ALA A 1 181 ? -39.115 20.224 24.411 1.00 89.81 181 ALA A O 1
ATOM 1487 N N . ARG A 1 182 ? -37.491 18.960 25.288 1.00 90.38 182 ARG A N 1
ATOM 1488 C CA . ARG A 1 182 ? -38.177 18.770 26.581 1.00 90.38 182 ARG A CA 1
ATOM 1489 C C . ARG A 1 182 ? -38.301 20.061 27.393 1.00 90.38 182 ARG A C 1
ATOM 1491 O O . ARG A 1 182 ? -39.238 20.174 28.183 1.00 90.38 182 ARG A O 1
ATOM 1498 N N . GLN A 1 183 ? -37.362 20.998 27.267 1.00 87.25 183 GLN A N 1
ATOM 1499 C CA . GLN A 1 183 ? -37.424 22.276 27.980 1.00 87.25 183 GLN A CA 1
ATOM 1500 C C . GLN A 1 183 ? -38.394 23.260 27.315 1.00 87.25 183 GLN A C 1
ATOM 1502 O O . GLN A 1 183 ? -39.111 23.964 28.026 1.00 87.25 183 GLN A O 1
ATOM 1507 N N . GLU A 1 184 ? -38.482 23.263 25.984 1.00 86.31 184 GLU A N 1
ATOM 1508 C CA . GLU A 1 184 ? -39.433 24.096 25.233 1.00 86.31 184 GLU A CA 1
ATOM 1509 C C . GLU A 1 184 ? -40.892 23.690 25.484 1.00 86.31 184 GLU A C 1
ATOM 1511 O O . GLU A 1 184 ? -41.720 24.545 25.800 1.00 86.31 184 GLU A O 1
ATOM 1516 N N . GLY A 1 185 ? -41.203 22.387 25.485 1.00 82.06 185 GLY A N 1
ATOM 1517 C CA . GLY A 1 185 ? -42.560 21.905 25.789 1.00 82.06 185 GLY A CA 1
ATOM 1518 C C . GLY A 1 185 ? -43.056 22.290 27.192 1.00 82.06 185 GLY A C 1
ATOM 1519 O O . GLY A 1 185 ? -44.236 22.583 27.385 1.00 82.06 185 GLY A O 1
ATOM 1520 N N . LYS A 1 186 ? -42.150 22.378 28.177 1.00 76.56 186 LYS A N 1
ATOM 1521 C CA . LYS A 1 186 ? -42.479 22.843 29.537 1.00 76.56 186 LYS A CA 1
ATOM 1522 C C . LYS A 1 186 ? -42.741 24.348 29.616 1.00 76.56 186 LYS A C 1
ATOM 1524 O O . LYS A 1 186 ? -43.450 24.776 30.521 1.00 76.56 186 LYS A O 1
ATOM 1529 N N . ARG A 1 187 ? -42.166 25.148 28.711 1.00 71.25 187 ARG A N 1
ATOM 1530 C CA . ARG A 1 187 ? -42.379 26.604 28.659 1.00 71.25 187 ARG A CA 1
ATOM 1531 C C . ARG A 1 187 ? -43.691 26.982 27.977 1.00 71.25 187 ARG A C 1
ATOM 1533 O O . ARG A 1 187 ? -44.304 27.940 28.407 1.00 71.25 187 ARG A O 1
ATOM 1540 N N . SER A 1 188 ? -44.140 26.213 26.985 1.00 71.00 188 SER A N 1
ATOM 1541 C CA . SER A 1 188 ? -45.403 26.474 26.272 1.00 71.00 188 SER A CA 1
ATOM 1542 C C . SER A 1 188 ? -46.670 26.102 27.060 1.00 71.00 188 SER A C 1
ATOM 1544 O O . SER A 1 188 ? -47.769 26.380 26.594 1.00 71.00 188 SER A O 1
ATOM 1546 N N . SER A 1 189 ? -46.533 25.438 28.212 1.00 66.31 189 SER A N 1
ATOM 1547 C CA . SER A 1 189 ? -47.657 24.983 29.052 1.00 66.31 189 SER A CA 1
ATOM 1548 C C . SER A 1 189 ? -47.883 25.863 30.295 1.00 66.31 189 SER A C 1
ATOM 1550 O O . SER A 1 189 ? -48.615 25.465 31.199 1.00 66.31 189 SER A O 1
ATOM 1552 N N . ARG A 1 190 ? -47.203 27.011 30.379 1.00 52.09 190 ARG A N 1
ATOM 1553 C CA . ARG A 1 190 ? -47.385 28.048 31.403 1.00 52.09 190 ARG A CA 1
ATOM 1554 C C . ARG A 1 190 ? -47.891 29.315 30.741 1.00 52.09 190 ARG A C 1
ATOM 1556 O O . ARG A 1 190 ? -48.681 30.008 31.409 1.00 52.09 190 ARG A O 1
#

Sequence (190 aa):
MWPNPSLEMARAEPFTPLGSSTAITTEASPLVKAQIGRNRARLDALWKLSSSHGISWDELDDHFVQWHAEYTHRTEQFKENVDKFRMDARDAALPYMAAQKLKFHVRRGGSWTDGLPPFAPKRIRRQGEKFLHRWRKRYIVAHFQSGNLTEYLKNKVTLHLIRREVSERCQGLEKAARLAARQEGKRSSR